Protein AF-A0A1F8NQF4-F1 (afdb_monomer)

Structure (mmCIF, N/CA/C/O backbone):
data_AF-A0A1F8NQF4-F1
#
_entry.id   AF-A0A1F8NQF4-F1
#
loop_
_atom_site.group_PDB
_atom_site.id
_atom_site.type_symbol
_atom_site.label_atom_id
_atom_site.label_alt_id
_atom_site.label_comp_id
_atom_site.label_asym_id
_atom_site.label_entity_id
_atom_site.label_seq_id
_atom_site.pdbx_PDB_ins_code
_atom_site.Cartn_x
_atom_site.Cartn_y
_atom_site.Cartn_z
_atom_site.occupancy
_atom_site.B_iso_or_equiv
_atom_site.auth_seq_id
_atom_site.auth_comp_id
_atom_site.auth_asym_id
_atom_site.auth_atom_id
_atom_site.pdbx_PDB_model_num
ATOM 1 N N . MET A 1 1 ? -3.642 -14.631 18.279 1.00 80.62 1 MET A N 1
ATOM 2 C CA . MET A 1 1 ? -4.020 -13.401 17.544 1.00 80.62 1 MET A CA 1
ATOM 3 C C . MET A 1 1 ? -2.821 -12.495 17.248 1.00 80.62 1 MET A C 1
ATOM 5 O O . MET A 1 1 ? -2.342 -12.551 16.127 1.00 80.62 1 MET A O 1
ATOM 9 N N . LYS A 1 2 ? -2.246 -11.735 18.200 1.00 85.69 2 LYS A N 1
ATOM 10 C CA . LYS A 1 2 ? -1.126 -10.801 17.897 1.00 85.69 2 LYS A CA 1
ATOM 11 C C . LYS A 1 2 ? 0.136 -11.469 17.319 1.00 85.69 2 LYS A C 1
ATOM 13 O O . LYS A 1 2 ? 0.718 -10.930 16.384 1.00 85.69 2 LYS A O 1
ATOM 18 N N . ALA A 1 3 ? 0.529 -12.633 17.846 1.00 88.12 3 ALA A N 1
ATOM 19 C CA . ALA A 1 3 ? 1.676 -13.401 17.344 1.00 88.12 3 ALA A CA 1
ATOM 20 C C . ALA A 1 3 ? 1.450 -13.942 15.919 1.00 88.12 3 ALA A C 1
ATOM 22 O O . ALA A 1 3 ? 2.356 -13.930 15.092 1.00 88.12 3 ALA A O 1
ATOM 23 N N . GLU A 1 4 ? 0.218 -14.350 15.612 1.00 89.44 4 GLU A N 1
ATOM 24 C CA . GLU A 1 4 ? -0.174 -14.836 14.286 1.00 89.44 4 GLU A CA 1
ATOM 25 C C . GLU A 1 4 ? -0.187 -13.701 13.254 1.00 89.44 4 GLU A C 1
ATOM 27 O O . GLU A 1 4 ? 0.357 -13.861 12.166 1.00 89.44 4 GLU A O 1
ATOM 32 N N . ALA A 1 5 ? -0.691 -12.514 13.615 1.00 86.25 5 ALA A N 1
ATOM 33 C CA . ALA A 1 5 ? -0.523 -11.307 12.800 1.00 86.25 5 ALA A CA 1
ATOM 34 C C . ALA A 1 5 ? 0.958 -11.020 12.512 1.00 86.25 5 ALA A C 1
ATOM 36 O O . ALA A 1 5 ? 1.321 -10.694 11.384 1.00 86.25 5 ALA A O 1
ATOM 37 N N . GLY A 1 6 ? 1.816 -11.185 13.526 1.00 89.25 6 GLY A N 1
ATOM 38 C CA . GLY A 1 6 ? 3.266 -11.036 13.399 1.00 89.25 6 GLY A CA 1
ATOM 39 C C . GLY A 1 6 ? 3.863 -11.989 12.372 1.00 89.25 6 GLY A C 1
ATOM 40 O O . GLY A 1 6 ? 4.652 -11.555 11.539 1.00 89.25 6 GLY A O 1
ATOM 41 N N . LEU A 1 7 ? 3.432 -13.253 12.367 1.00 92.94 7 LEU A N 1
ATOM 42 C CA . LEU A 1 7 ? 3.853 -14.241 11.373 1.00 92.94 7 LEU A CA 1
ATOM 43 C C . LEU A 1 7 ? 3.446 -13.829 9.951 1.00 92.94 7 LEU A C 1
ATOM 45 O O . LEU A 1 7 ? 4.287 -13.831 9.055 1.00 92.94 7 LEU A O 1
ATOM 49 N N . TRP A 1 8 ? 2.188 -13.433 9.735 1.00 91.31 8 TRP A N 1
ATOM 50 C CA . TRP A 1 8 ? 1.708 -13.009 8.412 1.00 91.31 8 TRP A CA 1
ATOM 51 C C . TRP A 1 8 ? 2.426 -11.756 7.897 1.00 91.31 8 TRP A C 1
ATOM 53 O O . TRP A 1 8 ? 2.763 -11.670 6.711 1.00 91.31 8 TRP A O 1
ATOM 63 N N . VAL A 1 9 ? 2.711 -10.805 8.790 1.00 91.06 9 VAL A N 1
ATOM 64 C CA . VAL A 1 9 ? 3.511 -9.614 8.480 1.00 91.06 9 VAL A CA 1
ATOM 65 C C . VAL A 1 9 ? 4.948 -10.003 8.146 1.00 91.06 9 VAL A C 1
ATOM 67 O O . VAL A 1 9 ? 5.460 -9.563 7.122 1.00 91.06 9 VAL A O 1
ATOM 70 N N . ALA A 1 10 ? 5.587 -10.851 8.954 1.00 91.19 10 ALA A N 1
ATOM 71 C CA . ALA A 1 10 ? 6.962 -11.288 8.725 1.00 91.19 10 ALA A CA 1
ATOM 72 C C . ALA A 1 10 ? 7.105 -12.020 7.385 1.00 91.19 10 ALA A C 1
ATOM 74 O O . ALA A 1 10 ? 7.998 -11.695 6.605 1.00 91.19 10 ALA A O 1
ATOM 75 N N . LEU A 1 11 ? 6.185 -12.940 7.074 1.00 90.12 11 LEU A N 1
ATOM 76 C CA . LEU A 1 11 ? 6.127 -13.616 5.777 1.00 90.12 11 LEU A CA 1
ATOM 77 C C . LEU A 1 11 ? 6.006 -12.611 4.629 1.00 90.12 11 LEU A C 1
ATOM 79 O O . LEU A 1 11 ? 6.704 -12.743 3.629 1.00 90.12 11 LEU A O 1
ATOM 83 N N . SER A 1 12 ? 5.166 -11.587 4.783 1.00 89.81 12 SER A N 1
ATOM 84 C CA . SER A 1 12 ? 4.975 -10.571 3.746 1.00 89.81 12 SER A CA 1
ATOM 85 C C . SER A 1 12 ? 6.217 -9.691 3.556 1.00 89.81 12 SER A C 1
ATOM 87 O O . SER A 1 12 ? 6.670 -9.490 2.435 1.00 89.81 12 SER A O 1
ATOM 89 N N . VAL A 1 13 ? 6.829 -9.220 4.642 1.00 90.25 13 VAL A N 1
ATOM 90 C CA . VAL A 1 13 ? 8.009 -8.343 4.586 1.00 90.25 13 VAL A CA 1
ATOM 91 C C . VAL A 1 13 ? 9.249 -9.085 4.072 1.00 90.25 13 VAL A C 1
ATOM 93 O O . VAL A 1 13 ? 10.053 -8.507 3.340 1.00 90.25 13 VAL A O 1
ATOM 96 N N . LEU A 1 14 ? 9.418 -10.363 4.431 1.00 88.31 14 LEU A N 1
ATOM 97 C CA . LEU A 1 14 ? 10.599 -11.158 4.072 1.00 88.31 14 LEU A CA 1
ATOM 98 C C . LEU A 1 14 ? 10.479 -11.869 2.719 1.00 88.31 14 LEU A C 1
ATOM 100 O O . LEU A 1 14 ? 11.504 -12.181 2.111 1.00 88.31 14 LEU A O 1
ATOM 104 N N . ALA A 1 15 ? 9.264 -12.098 2.215 1.00 86.31 15 ALA A N 1
ATOM 105 C CA . ALA A 1 15 ? 9.022 -12.735 0.922 1.00 86.31 15 ALA A CA 1
ATOM 106 C C . ALA A 1 15 ? 9.869 -12.191 -0.246 1.00 86.31 15 ALA A C 1
ATOM 108 O O . ALA A 1 15 ? 10.433 -13.020 -0.957 1.00 86.31 15 ALA A O 1
ATOM 109 N N . PRO A 1 16 ? 10.035 -10.869 -0.473 1.00 81.69 16 PRO A N 1
ATOM 110 C CA . PRO A 1 16 ? 10.868 -10.379 -1.576 1.00 81.69 16 PRO A CA 1
ATOM 111 C C . PRO A 1 16 ? 12.344 -10.778 -1.443 1.00 81.69 16 PRO A C 1
ATOM 113 O O . PRO A 1 16 ? 12.998 -11.052 -2.449 1.00 81.69 16 PRO A O 1
ATOM 116 N N . VAL A 1 17 ? 12.864 -10.864 -0.214 1.00 85.25 17 VAL A N 1
ATOM 117 C CA . VAL A 1 17 ? 14.237 -11.321 0.051 1.00 85.25 17 VAL A CA 1
ATOM 118 C C . VAL A 1 17 ? 14.354 -12.815 -0.234 1.00 85.25 17 VAL A C 1
ATOM 120 O O . VAL A 1 17 ? 15.249 -13.241 -0.963 1.00 85.25 17 VAL A O 1
ATOM 123 N N . VAL A 1 18 ? 13.417 -13.610 0.288 1.00 85.88 18 VAL A N 1
ATOM 124 C CA . VAL A 1 18 ? 13.380 -15.060 0.060 1.00 85.88 18 VAL A CA 1
ATOM 125 C C . VAL A 1 18 ? 13.239 -15.366 -1.430 1.00 85.88 18 VAL A C 1
ATOM 127 O O . VAL A 1 18 ? 13.970 -16.205 -1.948 1.00 85.88 18 VAL A O 1
ATOM 13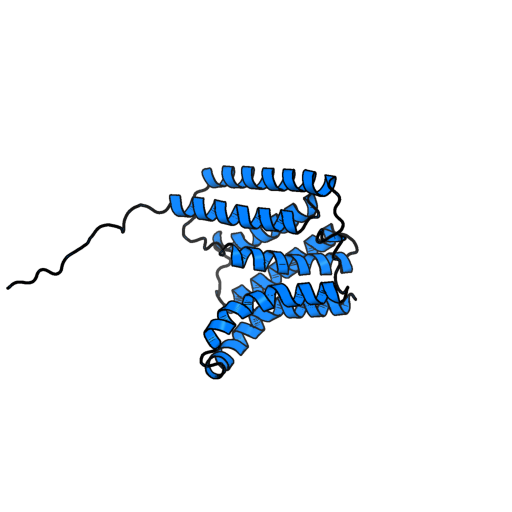0 N N . ALA A 1 19 ? 12.363 -14.652 -2.137 1.00 84.62 19 ALA A N 1
ATOM 131 C CA . ALA A 1 19 ? 12.176 -14.795 -3.573 1.00 84.62 19 ALA A CA 1
ATOM 132 C C . ALA A 1 19 ? 13.461 -14.461 -4.338 1.00 84.62 19 ALA A C 1
ATOM 134 O O . ALA A 1 19 ? 13.882 -15.261 -5.163 1.00 84.62 19 ALA A O 1
ATOM 135 N N . ALA A 1 20 ? 14.144 -13.356 -4.030 1.00 83.44 20 ALA A N 1
ATOM 136 C CA . ALA A 1 20 ? 15.398 -13.004 -4.701 1.00 83.44 20 ALA A CA 1
ATOM 137 C C . ALA A 1 20 ? 16.493 -14.077 -4.536 1.00 83.44 20 ALA A C 1
ATOM 139 O O . ALA A 1 20 ? 17.263 -14.326 -5.460 1.00 83.44 20 ALA A O 1
ATOM 140 N N . VAL A 1 21 ? 16.542 -14.751 -3.383 1.00 86.38 21 VAL A N 1
ATOM 141 C CA . VAL A 1 21 ? 17.520 -15.815 -3.105 1.00 86.38 21 VAL A CA 1
ATOM 142 C C . VAL A 1 21 ? 17.100 -17.160 -3.711 1.00 86.38 21 VAL A C 1
ATOM 144 O O . VAL A 1 21 ? 17.935 -17.900 -4.238 1.00 86.38 21 VAL A O 1
ATOM 147 N N . ALA A 1 22 ? 15.823 -17.520 -3.616 1.00 87.62 22 ALA A N 1
ATOM 148 C CA . ALA A 1 22 ? 15.326 -18.836 -4.008 1.00 87.62 22 ALA A CA 1
ATOM 149 C C . ALA A 1 22 ? 14.995 -18.923 -5.505 1.00 87.62 22 ALA A C 1
ATOM 151 O O . ALA A 1 22 ? 15.221 -19.964 -6.124 1.00 87.62 22 ALA A O 1
ATOM 152 N N . TRP A 1 23 ? 14.500 -17.838 -6.104 1.00 85.88 23 TRP A N 1
ATOM 153 C CA . TRP A 1 23 ? 14.007 -17.813 -7.481 1.00 85.88 23 TRP A CA 1
ATOM 154 C C . TRP A 1 23 ? 15.049 -18.242 -8.524 1.00 85.88 23 TRP A C 1
ATOM 156 O O . TRP A 1 23 ? 14.720 -19.122 -9.317 1.00 85.88 23 TRP A O 1
ATOM 166 N N . PRO A 1 24 ? 16.315 -17.769 -8.501 1.00 86.19 24 PRO A N 1
ATOM 167 C CA . PRO A 1 24 ? 17.322 -18.205 -9.475 1.00 86.19 24 PRO A CA 1
ATOM 168 C C . PRO A 1 24 ? 17.593 -19.716 -9.444 1.00 86.19 24 PRO A C 1
ATOM 170 O O . PRO A 1 24 ? 17.933 -20.312 -10.460 1.00 86.19 24 PRO A O 1
ATOM 173 N N . ARG A 1 25 ? 17.415 -20.356 -8.280 1.00 88.38 25 ARG A N 1
ATOM 174 C CA . ARG A 1 25 ? 17.614 -21.803 -8.097 1.00 88.38 25 ARG A CA 1
ATOM 175 C C . ARG A 1 25 ? 16.391 -22.622 -8.511 1.00 88.38 25 ARG A C 1
ATOM 177 O O . ARG A 1 25 ? 16.522 -23.789 -8.872 1.00 88.38 25 ARG A O 1
ATOM 184 N N . LEU A 1 26 ? 15.206 -22.025 -8.416 1.00 86.12 26 LEU A N 1
ATOM 185 C CA . LEU A 1 26 ? 13.925 -22.682 -8.669 1.00 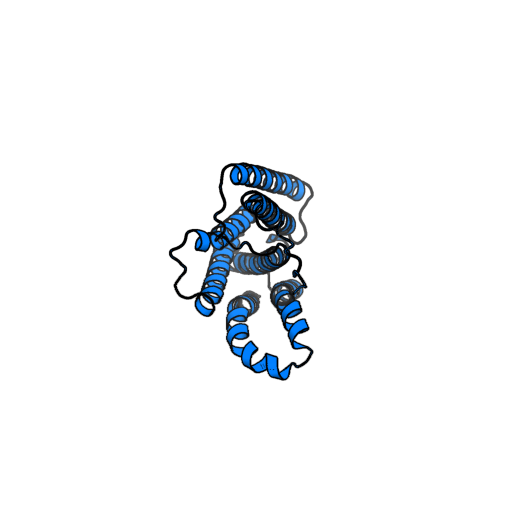86.12 26 LEU A CA 1
ATOM 186 C C . LEU A 1 26 ? 13.446 -22.500 -10.107 1.00 86.12 26 LEU A C 1
ATOM 188 O O . LEU A 1 26 ? 12.807 -23.402 -10.639 1.00 86.12 26 LEU A O 1
ATOM 192 N N . VAL A 1 27 ? 13.785 -21.384 -10.757 1.00 85.88 27 VAL A N 1
ATOM 193 C CA . VAL A 1 27 ? 13.291 -21.056 -12.101 1.00 85.88 27 VAL A CA 1
ATOM 194 C C . VAL A 1 27 ? 13.666 -22.130 -13.125 1.00 85.88 27 VAL A C 1
ATOM 196 O O . VAL A 1 27 ? 12.812 -22.562 -13.891 1.00 85.88 27 VAL A O 1
ATOM 199 N N . GLY A 1 28 ? 14.895 -22.658 -13.059 1.00 82.50 28 GLY A N 1
ATOM 200 C CA . GLY A 1 28 ? 15.343 -23.750 -13.930 1.00 82.50 28 GLY A CA 1
ATOM 201 C C . GLY A 1 28 ? 14.638 -25.085 -13.664 1.00 82.50 28 GLY A C 1
ATOM 202 O O . GLY A 1 28 ? 14.534 -25.910 -14.563 1.00 82.50 28 GLY A O 1
ATOM 203 N N . ARG A 1 29 ? 14.105 -25.291 -12.451 1.00 86.69 29 ARG A N 1
ATOM 204 C CA . ARG A 1 29 ? 13.344 -26.498 -12.081 1.00 86.69 29 ARG A CA 1
ATOM 205 C C . ARG A 1 29 ? 11.867 -26.410 -12.459 1.00 86.69 29 ARG A C 1
ATOM 207 O O . ARG A 1 29 ? 11.222 -27.440 -12.608 1.00 86.69 29 ARG A O 1
ATOM 214 N N . LEU A 1 30 ? 11.332 -25.198 -12.596 1.00 84.00 30 LEU A N 1
ATOM 215 C CA . LEU A 1 30 ? 9.924 -24.959 -12.925 1.00 84.00 30 LEU A CA 1
ATOM 216 C C . LEU A 1 30 ? 9.615 -25.153 -14.417 1.00 84.00 30 LEU A C 1
ATOM 218 O O . LEU A 1 30 ? 8.444 -25.266 -14.781 1.00 84.00 30 LEU A O 1
ATOM 222 N N . GLY A 1 31 ? 10.635 -25.208 -15.281 1.00 85.19 31 GLY A N 1
ATOM 223 C CA . GLY A 1 31 ? 10.459 -25.415 -16.719 1.00 85.19 31 GLY A CA 1
ATOM 224 C C . GLY A 1 31 ? 9.440 -24.435 -17.314 1.00 85.19 31 GLY A C 1
ATOM 225 O O . GLY A 1 31 ? 9.512 -23.230 -17.075 1.00 85.19 31 GLY A O 1
ATOM 226 N N . GLY A 1 32 ? 8.442 -24.956 -18.036 1.00 85.94 32 GLY A N 1
ATOM 227 C CA . GLY A 1 32 ? 7.378 -24.155 -18.658 1.00 85.94 32 GLY A CA 1
ATOM 228 C C . GLY A 1 32 ? 6.447 -23.411 -17.687 1.00 85.94 32 GLY A C 1
ATOM 229 O O . GLY A 1 32 ? 5.735 -22.505 -18.112 1.00 85.94 32 GLY A O 1
ATOM 230 N N . TRP A 1 33 ? 6.466 -23.729 -16.387 1.00 87.06 33 TRP A N 1
ATOM 231 C CA . TRP A 1 33 ? 5.657 -23.038 -15.372 1.00 87.06 33 TRP A CA 1
ATOM 232 C C . TRP A 1 33 ? 6.301 -21.751 -14.853 1.00 87.06 33 TRP A C 1
ATOM 234 O O . TRP A 1 33 ? 5.621 -20.935 -14.230 1.00 87.06 33 TRP A O 1
ATOM 244 N N . ALA A 1 34 ? 7.594 -21.537 -15.114 1.00 84.56 34 ALA A N 1
ATOM 245 C CA . ALA A 1 34 ? 8.319 -20.334 -14.713 1.00 84.56 34 ALA A CA 1
ATOM 246 C C . ALA A 1 34 ? 7.615 -19.009 -15.093 1.00 84.56 34 ALA A C 1
ATOM 248 O O . ALA A 1 34 ? 7.468 -18.166 -14.204 1.00 84.56 34 ALA A O 1
ATOM 249 N N . PRO A 1 35 ? 7.130 -18.797 -16.338 1.00 86.81 35 PRO A N 1
ATOM 250 C CA . PRO A 1 35 ? 6.420 -17.567 -16.701 1.00 86.81 35 PRO A CA 1
ATOM 251 C C . PRO A 1 35 ? 5.109 -17.386 -15.926 1.00 86.81 35 PRO A C 1
ATOM 253 O O . PRO A 1 35 ? 4.833 -16.294 -15.429 1.00 86.81 35 PRO A O 1
ATOM 256 N N . MET A 1 36 ? 4.332 -18.458 -15.747 1.00 88.38 36 MET A N 1
ATOM 257 C CA . MET A 1 36 ? 3.096 -18.406 -14.964 1.00 88.38 36 MET A CA 1
ATOM 258 C C . MET A 1 36 ? 3.385 -18.068 -13.497 1.00 88.38 36 MET A C 1
ATOM 260 O O . MET A 1 36 ? 2.724 -17.208 -12.919 1.00 88.38 36 MET A O 1
ATOM 264 N N . ALA A 1 37 ? 4.397 -18.693 -12.895 1.00 85.81 37 ALA A N 1
ATOM 265 C CA . ALA A 1 37 ? 4.803 -18.423 -11.520 1.00 85.81 37 ALA A CA 1
ATOM 266 C C . ALA A 1 37 ? 5.349 -16.995 -11.341 1.00 85.81 37 ALA A C 1
ATOM 268 O O . ALA A 1 37 ? 5.050 -16.354 -10.334 1.00 85.81 37 ALA A O 1
ATOM 269 N N . ALA A 1 38 ? 6.067 -16.454 -12.330 1.00 84.44 38 ALA A N 1
ATOM 270 C CA . ALA A 1 38 ? 6.508 -15.060 -12.325 1.00 84.44 38 ALA A CA 1
ATOM 271 C C . ALA A 1 38 ? 5.328 -14.071 -12.379 1.00 84.44 38 ALA A C 1
ATOM 273 O O . ALA A 1 38 ? 5.389 -13.003 -11.769 1.00 84.44 38 ALA A O 1
ATOM 274 N N . GLN A 1 39 ? 4.237 -14.431 -13.062 1.00 85.31 39 GLN A N 1
ATOM 275 C CA . GLN A 1 39 ? 3.044 -13.592 -13.181 1.00 85.31 39 GLN A CA 1
ATOM 276 C C . GLN A 1 39 ? 2.100 -13.714 -11.972 1.00 85.31 39 GLN A C 1
ATOM 278 O O . GLN A 1 39 ? 1.612 -12.705 -11.458 1.00 85.31 39 GLN A O 1
ATOM 283 N N . ALA A 1 40 ? 1.847 -14.936 -11.499 1.00 86.62 40 ALA A N 1
ATOM 284 C CA . ALA A 1 40 ? 0.914 -15.227 -10.409 1.00 86.62 40 ALA A CA 1
ATOM 285 C C . ALA A 1 40 ? 1.540 -15.049 -9.018 1.00 86.62 40 ALA A C 1
ATOM 287 O O . ALA A 1 40 ? 0.853 -14.649 -8.077 1.00 86.62 40 ALA A O 1
ATOM 288 N N . GLY A 1 41 ? 2.844 -15.299 -8.877 1.00 86.06 41 GLY A N 1
ATOM 289 C CA . GLY A 1 41 ? 3.575 -15.209 -7.612 1.00 86.06 41 GLY A CA 1
ATOM 290 C C . GLY A 1 41 ? 3.398 -13.867 -6.894 1.00 86.06 41 GLY A C 1
ATOM 291 O O . GLY A 1 41 ? 3.034 -13.873 -5.717 1.00 86.06 41 GLY A O 1
ATOM 292 N N . PRO A 1 42 ? 3.557 -12.714 -7.574 1.00 86.94 42 PRO A N 1
ATOM 293 C CA . PRO A 1 42 ? 3.316 -11.408 -6.966 1.00 86.94 42 PRO A CA 1
ATOM 294 C C . PRO A 1 42 ? 1.888 -11.233 -6.438 1.00 86.94 42 PRO A C 1
ATOM 296 O O . PRO A 1 42 ? 1.697 -10.643 -5.379 1.00 86.94 42 PRO A O 1
ATOM 299 N N . TRP A 1 43 ? 0.880 -11.756 -7.143 1.00 86.88 43 TRP A N 1
ATOM 300 C CA . TRP A 1 43 ? -0.515 -11.699 -6.699 1.00 86.88 43 TRP A CA 1
ATOM 301 C C . TRP A 1 43 ? -0.765 -12.575 -5.479 1.00 86.88 43 TRP A C 1
ATOM 303 O O . TRP A 1 43 ? -1.357 -12.105 -4.508 1.00 86.88 43 TRP A O 1
ATOM 313 N N . LEU A 1 44 ? -0.268 -13.813 -5.499 1.00 88.44 44 LEU A N 1
ATOM 314 C CA . LEU A 1 44 ? -0.359 -14.728 -4.364 1.00 88.44 44 LEU A CA 1
ATOM 315 C C . LEU A 1 44 ? 0.321 -14.138 -3.131 1.00 88.44 44 LEU A C 1
ATOM 317 O O . LEU A 1 44 ? -0.269 -14.115 -2.057 1.00 88.44 44 LEU A O 1
ATOM 321 N N . HIS A 1 45 ? 1.521 -13.587 -3.293 1.00 87.50 45 HIS A N 1
ATOM 322 C CA . HIS A 1 45 ? 2.247 -12.925 -2.217 1.00 87.50 45 HIS A CA 1
ATOM 323 C C . HIS A 1 45 ? 1.488 -11.714 -1.651 1.00 87.50 45 HIS A C 1
ATOM 325 O O . HIS A 1 45 ? 1.457 -11.527 -0.437 1.00 87.50 45 HIS A O 1
ATOM 331 N N . SER A 1 46 ? 0.861 -10.900 -2.501 1.00 86.31 46 SER A N 1
ATOM 332 C CA . SER A 1 46 ? 0.127 -9.718 -2.046 1.00 86.31 46 SER A CA 1
ATOM 333 C C . SER A 1 46 ? -1.215 -10.040 -1.390 1.00 86.31 46 SER A C 1
ATOM 335 O O . SER A 1 46 ? -1.597 -9.351 -0.449 1.00 86.31 46 SER A O 1
ATOM 337 N N . LEU A 1 47 ? -1.936 -11.052 -1.879 1.00 87.50 47 LEU A N 1
ATOM 338 C CA . LEU A 1 47 ? -3.298 -11.362 -1.437 1.00 87.50 47 LEU A CA 1
ATOM 339 C C . LEU A 1 47 ? -3.339 -12.420 -0.335 1.00 87.50 47 LEU A C 1
ATOM 341 O O . LEU A 1 47 ? -4.067 -12.246 0.640 1.00 87.50 47 LEU A O 1
ATOM 345 N N . ALA A 1 48 ? -2.579 -13.511 -0.470 1.00 88.69 48 ALA A N 1
ATOM 346 C CA . ALA A 1 48 ? -2.741 -14.684 0.386 1.00 88.69 48 ALA A CA 1
ATOM 347 C C . ALA A 1 48 ? -2.472 -14.391 1.871 1.00 88.69 48 ALA A C 1
ATOM 349 O O . ALA A 1 48 ? -3.320 -14.757 2.683 1.00 88.69 48 ALA A O 1
ATOM 350 N N . PRO A 1 49 ? -1.391 -13.688 2.269 1.00 88.06 49 PRO A N 1
ATOM 351 C CA . PRO A 1 49 ? -1.153 -13.394 3.680 1.00 88.06 49 PRO A CA 1
ATOM 352 C C . PRO A 1 49 ? -2.266 -12.540 4.290 1.00 88.06 49 PRO A C 1
ATOM 354 O O . PRO A 1 49 ? -2.742 -12.836 5.381 1.00 88.06 49 PRO A O 1
ATOM 357 N N . GLY A 1 50 ? -2.717 -11.509 3.567 1.00 84.56 50 GLY A N 1
ATOM 358 C CA . GLY A 1 50 ? -3.791 -10.626 4.022 1.00 84.56 50 GLY A CA 1
ATOM 359 C C . GLY A 1 50 ? -5.124 -11.355 4.155 1.00 84.56 50 GLY A C 1
ATOM 360 O O . GLY A 1 50 ? -5.798 -11.244 5.176 1.00 84.56 50 GLY A O 1
ATOM 361 N N . TYR A 1 51 ? -5.480 -12.145 3.145 1.00 85.06 51 TYR A N 1
ATOM 362 C CA . TYR A 1 51 ? -6.729 -12.894 3.115 1.00 85.06 51 TYR A CA 1
ATOM 363 C C . TYR A 1 51 ? -6.775 -13.993 4.183 1.00 85.06 51 TYR A C 1
ATOM 365 O O . TYR A 1 51 ? -7.756 -14.098 4.916 1.00 85.06 51 TYR A O 1
ATOM 373 N N . LEU A 1 52 ? -5.698 -14.769 4.335 1.00 88.44 52 LEU A N 1
ATOM 374 C CA . LEU A 1 52 ? -5.607 -15.811 5.360 1.00 88.44 52 LEU A CA 1
ATOM 375 C C . LEU A 1 52 ? -5.605 -15.215 6.771 1.00 88.44 52 LEU A C 1
ATOM 377 O O . LEU A 1 52 ? -6.279 -15.745 7.654 1.00 88.44 52 LEU A O 1
ATOM 381 N N . ALA A 1 53 ? -4.915 -14.090 6.980 1.00 86.31 53 ALA A N 1
ATOM 382 C CA . ALA A 1 53 ? -4.946 -13.384 8.256 1.00 86.31 53 ALA A CA 1
ATOM 383 C C . ALA A 1 53 ? -6.358 -12.882 8.600 1.00 86.31 53 ALA A C 1
ATOM 385 O O . ALA A 1 53 ? -6.773 -12.985 9.753 1.00 86.31 53 ALA A O 1
ATOM 386 N N . LEU A 1 54 ? -7.112 -12.376 7.618 1.00 85.31 54 LEU A N 1
ATOM 387 C CA . LEU A 1 54 ? -8.500 -11.943 7.811 1.00 85.31 54 LEU A CA 1
ATOM 388 C C . LEU A 1 54 ? -9.432 -13.118 8.118 1.00 85.31 54 LEU A C 1
ATOM 390 O O . LEU A 1 54 ? -10.176 -13.055 9.093 1.00 85.31 54 LEU A O 1
ATOM 394 N N . LEU A 1 55 ? -9.366 -14.202 7.337 1.00 86.75 55 LEU A N 1
ATOM 395 C CA . LEU A 1 55 ? -10.198 -15.393 7.546 1.00 86.75 55 LEU A CA 1
ATOM 396 C C . LEU A 1 55 ? -9.987 -16.022 8.924 1.00 86.75 55 LEU A C 1
ATOM 398 O O . LEU A 1 55 ? -10.939 -16.489 9.542 1.00 86.75 55 LEU A O 1
ATOM 402 N N . ARG A 1 56 ? -8.747 -16.024 9.422 1.00 87.06 56 ARG A N 1
ATOM 403 C CA . ARG A 1 56 ? -8.419 -16.549 10.755 1.00 87.06 56 ARG A CA 1
ATOM 404 C C . ARG A 1 56 ? -8.699 -15.558 11.888 1.00 87.06 56 ARG A C 1
ATOM 406 O O . ARG A 1 56 ? -8.424 -15.873 13.042 1.00 87.06 56 ARG A O 1
ATOM 413 N N . GLY A 1 57 ? -9.200 -14.358 11.582 1.00 82.56 57 GLY A N 1
ATOM 414 C CA . GLY A 1 57 ? -9.396 -13.291 12.567 1.00 82.56 57 GLY A CA 1
ATOM 415 C C . GLY A 1 57 ? -8.086 -12.806 13.199 1.00 82.56 57 GLY A C 1
ATOM 416 O O . GLY A 1 57 ? -8.087 -12.234 14.287 1.00 82.56 57 GLY A O 1
ATOM 417 N N . ALA A 1 58 ? -6.950 -13.048 12.541 1.00 83.62 58 ALA A N 1
ATOM 418 C CA . ALA A 1 58 ? -5.634 -12.661 13.028 1.00 83.62 58 ALA A CA 1
ATOM 419 C C . ALA A 1 58 ? -5.376 -11.156 12.870 1.00 83.62 58 ALA A C 1
ATOM 421 O O . ALA A 1 58 ? -4.492 -10.635 13.541 1.00 83.62 58 ALA A O 1
ATOM 422 N N . VAL A 1 59 ? -6.135 -10.450 12.025 1.00 82.81 59 VAL A N 1
ATOM 423 C CA . VAL A 1 59 ? -6.074 -8.988 11.854 1.00 82.81 59 VAL A CA 1
ATOM 424 C C . VAL A 1 59 ? -7.469 -8.367 11.817 1.00 82.81 59 VAL A C 1
ATOM 426 O O . VAL A 1 59 ? -8.455 -9.027 11.493 1.00 82.81 59 VAL A O 1
ATOM 429 N N . LEU A 1 60 ? -7.551 -7.079 12.155 1.00 78.75 60 LEU A N 1
ATOM 430 C CA . LEU A 1 60 ? -8.809 -6.337 12.204 1.00 78.75 60 LEU A CA 1
ATOM 431 C C . LEU A 1 60 ? -9.300 -6.022 10.787 1.00 78.75 60 LEU A C 1
ATOM 433 O O . LEU A 1 60 ? -8.590 -5.374 10.024 1.00 78.75 60 LEU A O 1
ATOM 437 N N . GLY A 1 61 ? -10.518 -6.453 10.446 1.00 77.44 61 GLY A N 1
ATOM 438 C CA . GLY A 1 61 ? -11.169 -6.112 9.175 1.00 77.44 61 GLY A CA 1
ATOM 439 C C . GLY A 1 61 ? -12.086 -4.884 9.260 1.00 77.44 61 GLY A C 1
ATOM 440 O O . GLY A 1 61 ? -12.068 -4.027 8.376 1.00 77.44 61 GLY A O 1
ATOM 441 N N . ARG A 1 62 ? -12.846 -4.754 10.357 1.00 75.38 62 ARG A N 1
ATOM 442 C CA . ARG A 1 62 ? -13.784 -3.638 10.583 1.00 75.38 62 ARG A CA 1
ATOM 443 C C . ARG A 1 62 ? -13.072 -2.295 10.758 1.00 75.38 62 ARG A C 1
ATOM 445 O O . ARG A 1 62 ? -13.396 -1.345 10.054 1.00 75.38 62 ARG A O 1
ATOM 452 N N . ASP A 1 63 ? -12.045 -2.237 11.606 1.00 68.06 63 ASP A N 1
ATOM 453 C CA . ASP A 1 63 ? -11.232 -1.019 11.829 1.00 68.06 63 ASP A CA 1
ATOM 454 C C . ASP A 1 63 ? -10.385 -0.628 10.612 1.00 68.06 63 ASP A C 1
ATOM 456 O O . ASP A 1 63 ? -9.681 0.384 10.592 1.00 68.06 63 ASP A O 1
ATOM 460 N N . TYR A 1 64 ? -10.478 -1.459 9.584 1.00 69.31 64 TYR A N 1
ATOM 461 C CA . TYR A 1 64 ? -9.831 -1.327 8.308 1.00 69.31 64 TYR A CA 1
ATOM 462 C C . TYR A 1 64 ? -10.755 -0.941 7.164 1.00 69.31 64 TYR A C 1
ATOM 464 O O . TYR A 1 64 ? -10.317 -0.819 6.017 1.00 69.31 64 TYR A O 1
ATOM 472 N N . GLY A 1 65 ? -12.038 -0.751 7.471 1.00 72.38 65 GLY A N 1
ATOM 473 C CA . GLY A 1 65 ? -13.055 -0.393 6.496 1.00 72.38 65 GLY A CA 1
ATOM 474 C C . GLY A 1 65 ? -13.180 -1.397 5.358 1.00 72.38 65 GLY A C 1
ATOM 475 O O . GLY A 1 65 ? -13.597 -1.011 4.270 1.00 72.38 65 GLY A O 1
ATOM 476 N N . LEU A 1 66 ? -12.794 -2.662 5.582 1.00 79.50 66 LEU A N 1
ATOM 477 C CA . LEU A 1 66 ? -13.048 -3.752 4.636 1.00 79.50 66 LEU A CA 1
ATOM 478 C C . LEU A 1 66 ? -14.540 -4.091 4.599 1.00 79.50 66 LEU A C 1
ATOM 480 O O . LEU A 1 66 ? -15.073 -4.385 3.533 1.00 79.50 66 LEU A O 1
ATOM 484 N N . TYR A 1 67 ? -15.201 -4.032 5.757 1.00 77.62 67 TYR A N 1
ATOM 485 C CA . TYR A 1 67 ? -16.633 -4.266 5.927 1.00 77.62 67 TYR A CA 1
ATOM 486 C C . TYR A 1 67 ? -17.180 -3.480 7.130 1.00 77.62 67 TYR A C 1
ATOM 488 O O . TYR A 1 67 ? -16.424 -3.058 8.006 1.00 77.62 67 TYR A O 1
ATOM 496 N N . GLY A 1 68 ? -18.504 -3.295 7.184 1.00 73.31 68 GLY A N 1
ATOM 497 C CA . GLY A 1 68 ? -19.192 -2.650 8.313 1.00 73.31 68 GLY A CA 1
ATOM 498 C C . GLY A 1 68 ? -19.176 -1.115 8.314 1.00 73.31 68 GLY A C 1
ATOM 499 O O . GLY A 1 68 ? -19.481 -0.516 9.340 1.00 73.31 68 GLY A O 1
ATOM 500 N N . GLN A 1 69 ? -18.821 -0.484 7.190 1.00 80.00 69 GLN A N 1
ATOM 501 C CA . GLN A 1 69 ? -18.910 0.968 6.996 1.00 80.00 69 GLN A CA 1
ATOM 502 C C . GLN A 1 69 ? -20.335 1.381 6.603 1.00 80.00 69 GLN A C 1
ATOM 504 O O . GLN A 1 69 ? -20.908 0.811 5.674 1.0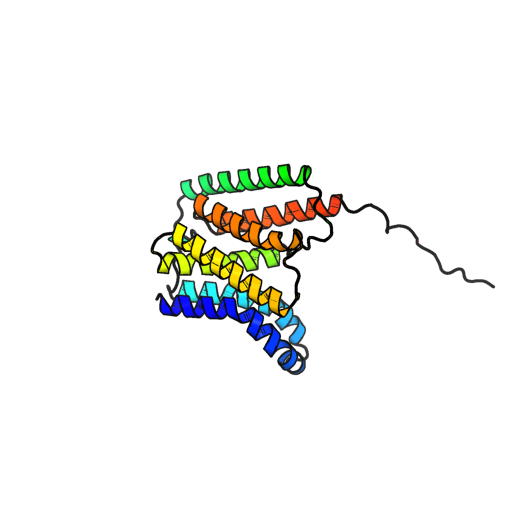0 80.00 69 GLN A O 1
ATOM 509 N N . GLY A 1 70 ? -20.885 2.380 7.298 1.00 84.38 70 GLY A N 1
ATOM 510 C CA . GLY A 1 70 ? -22.172 2.994 6.961 1.00 84.38 70 GLY A CA 1
ATOM 511 C C . GLY A 1 70 ? -22.075 3.937 5.757 1.00 84.38 70 GLY A C 1
ATOM 512 O O . GLY A 1 70 ? -20.980 4.290 5.314 1.00 84.38 70 GLY A O 1
ATOM 513 N N . TRP A 1 71 ? -23.225 4.369 5.237 1.00 87.31 71 TRP A N 1
ATOM 514 C CA . TRP A 1 71 ? -23.292 5.218 4.041 1.00 87.31 71 TRP A CA 1
ATOM 515 C C . TRP A 1 71 ? -22.583 6.569 4.223 1.00 87.31 71 TRP A C 1
ATOM 517 O O . TRP A 1 71 ? -21.865 7.018 3.332 1.00 87.31 71 TRP A O 1
ATOM 527 N N . ASP A 1 72 ? -22.675 7.159 5.415 1.00 84.31 72 ASP A N 1
ATOM 528 C CA . ASP A 1 72 ? -22.023 8.435 5.739 1.00 84.31 72 ASP A CA 1
ATOM 529 C C . ASP A 1 72 ? -20.490 8.340 5.682 1.00 84.31 72 ASP A C 1
ATOM 531 O O . ASP A 1 72 ? -19.811 9.257 5.209 1.00 84.31 72 ASP A O 1
ATOM 535 N N . GLY A 1 73 ? -19.933 7.198 6.101 1.00 82.75 73 GLY A N 1
ATOM 536 C CA . GLY A 1 73 ? -18.499 6.909 6.007 1.00 82.75 73 GLY A CA 1
ATOM 537 C C . GLY A 1 73 ? -18.033 6.746 4.559 1.00 82.75 73 GLY A C 1
ATOM 538 O O . GLY A 1 73 ? -16.946 7.194 4.192 1.00 82.75 73 GLY A O 1
ATOM 539 N N . TRP A 1 74 ? -18.879 6.169 3.703 1.00 88.75 74 TRP A N 1
ATOM 540 C CA . TRP A 1 74 ? -18.619 6.083 2.266 1.00 88.75 74 TRP A CA 1
ATOM 541 C C . TRP A 1 74 ? -18.651 7.451 1.585 1.00 88.75 74 TRP A C 1
ATOM 543 O O . TRP A 1 74 ? -17.737 7.758 0.822 1.00 88.75 74 TRP A O 1
ATOM 553 N N . LEU A 1 75 ? -19.655 8.284 1.870 1.00 91.56 75 LEU A N 1
ATOM 554 C CA . LEU A 1 75 ? -19.807 9.605 1.252 1.00 91.56 75 LEU A CA 1
ATOM 555 C C . LEU A 1 75 ? -18.685 10.564 1.657 1.00 91.56 75 LEU A C 1
ATOM 557 O O . LEU A 1 75 ? -18.029 11.153 0.795 1.00 91.56 75 LEU A O 1
ATOM 561 N N . SER A 1 76 ? -18.426 10.688 2.960 1.00 88.56 76 SER A N 1
ATOM 562 C CA . SER A 1 76 ? -17.344 11.536 3.474 1.00 88.56 76 SER A CA 1
ATOM 563 C C . SER A 1 76 ? -15.977 11.061 2.979 1.00 88.56 76 SER A C 1
ATOM 565 O O . SER A 1 76 ? -15.174 11.866 2.502 1.00 88.56 76 SER A O 1
ATOM 567 N N . GLY A 1 77 ? -15.733 9.747 2.986 1.00 89.38 77 GLY A N 1
ATOM 568 C CA . GLY A 1 77 ? -14.511 9.172 2.439 1.00 89.38 77 GLY A CA 1
ATOM 569 C C . GLY A 1 77 ? -14.354 9.433 0.937 1.00 89.38 77 GLY A C 1
ATOM 570 O O . GLY A 1 77 ? -13.266 9.787 0.482 1.00 89.38 77 GLY A O 1
ATOM 571 N N . ALA A 1 78 ? -15.434 9.305 0.160 1.00 92.69 78 ALA A N 1
ATOM 572 C CA . ALA A 1 78 ? -15.422 9.553 -1.278 1.00 92.69 78 ALA A CA 1
ATOM 573 C C . ALA A 1 78 ? -15.105 11.019 -1.591 1.00 92.69 78 ALA A C 1
ATOM 575 O O . ALA A 1 78 ? -14.307 11.282 -2.490 1.00 92.69 78 ALA A O 1
ATOM 576 N N . ALA A 1 79 ? -15.648 11.964 -0.817 1.00 93.25 79 ALA A N 1
ATOM 577 C CA . ALA A 1 79 ? -15.334 13.384 -0.949 1.00 93.25 79 ALA A CA 1
ATOM 578 C C . ALA A 1 79 ? -13.841 13.670 -0.704 1.00 93.25 79 ALA A C 1
ATOM 580 O O . ALA A 1 79 ? -13.208 14.365 -1.501 1.00 93.25 79 ALA A O 1
ATOM 581 N N . VAL A 1 80 ? -13.245 13.076 0.337 1.00 94.00 80 VAL A N 1
ATOM 582 C CA . VAL A 1 80 ? -11.801 13.195 0.623 1.00 94.00 80 VAL A CA 1
ATOM 583 C C . VAL A 1 80 ? -10.958 12.620 -0.520 1.00 94.00 80 VAL A C 1
ATOM 585 O O . VAL A 1 80 ? -9.996 13.249 -0.974 1.00 94.00 80 VAL A O 1
ATOM 588 N N . CYS A 1 81 ? -11.321 11.440 -1.026 1.00 94.12 81 CYS A N 1
ATOM 589 C CA . CYS A 1 81 ? -10.628 10.801 -2.144 1.00 94.12 81 CYS A CA 1
ATOM 590 C C . CYS A 1 81 ? -10.740 11.616 -3.438 1.00 94.12 81 CYS A C 1
ATOM 592 O O . CYS A 1 81 ? -9.734 11.815 -4.118 1.00 94.12 81 CYS A O 1
ATOM 594 N N . ALA A 1 82 ? -11.930 12.128 -3.757 1.00 94.06 82 ALA A N 1
ATOM 595 C CA . ALA A 1 82 ? -12.163 12.979 -4.918 1.00 94.06 82 ALA A CA 1
ATOM 596 C C . ALA A 1 82 ? -11.350 14.277 -4.828 1.00 94.06 82 ALA A C 1
ATOM 598 O O . ALA A 1 82 ? -10.636 14.614 -5.771 1.00 94.06 82 ALA A O 1
ATOM 599 N N . GLY A 1 83 ? -11.371 14.953 -3.675 1.00 93.12 83 GLY A N 1
ATOM 600 C CA . GLY A 1 83 ? -10.554 16.143 -3.432 1.00 93.12 83 GLY A CA 1
ATOM 601 C C . GLY A 1 83 ? -9.061 15.866 -3.607 1.00 93.12 83 GLY A C 1
ATOM 602 O O . GLY A 1 83 ? -8.357 16.644 -4.247 1.00 93.12 83 GLY A O 1
ATOM 603 N N . THR A 1 84 ? -8.585 14.712 -3.135 1.00 93.00 84 THR A N 1
ATOM 604 C CA . THR A 1 84 ? -7.183 14.298 -3.304 1.00 93.00 84 THR A CA 1
ATOM 605 C C . THR A 1 84 ? -6.830 14.033 -4.768 1.00 93.00 84 THR A C 1
ATOM 607 O O . THR A 1 84 ? -5.760 14.438 -5.218 1.00 93.00 84 THR A O 1
ATOM 610 N N . LEU A 1 85 ? -7.716 13.392 -5.536 1.00 93.88 85 LEU A N 1
ATOM 611 C CA . LEU A 1 85 ? -7.519 13.170 -6.972 1.00 93.88 85 LEU A CA 1
ATOM 612 C C . LEU A 1 85 ? -7.489 14.487 -7.751 1.00 93.88 85 LEU A C 1
ATOM 614 O O . LEU A 1 85 ? -6.625 14.666 -8.607 1.00 93.88 85 LEU A O 1
ATOM 618 N N . VAL A 1 86 ? -8.390 15.420 -7.433 1.00 93.81 86 VAL A N 1
ATOM 619 C CA . VAL A 1 86 ? -8.433 16.754 -8.048 1.00 93.81 86 VAL A CA 1
ATOM 620 C C . VAL A 1 86 ? -7.166 17.538 -7.715 1.00 93.81 86 VAL A C 1
ATOM 622 O O . VAL A 1 86 ? -6.511 18.041 -8.626 1.00 93.81 86 VAL A O 1
ATOM 625 N N . ALA A 1 87 ? -6.776 17.592 -6.440 1.00 91.81 87 ALA A N 1
ATOM 626 C CA . ALA A 1 87 ? -5.565 18.277 -6.001 1.00 91.81 87 ALA A CA 1
ATOM 627 C C . ALA A 1 87 ? -4.305 17.660 -6.626 1.00 91.81 87 ALA A C 1
ATOM 629 O O . ALA A 1 87 ? -3.451 18.384 -7.130 1.00 91.81 87 ALA A O 1
ATOM 630 N N . GLY A 1 88 ? -4.213 16.327 -6.660 1.00 88.44 88 GLY A N 1
ATOM 631 C CA . GLY A 1 88 ? -3.115 15.608 -7.302 1.00 88.44 88 GLY A CA 1
ATOM 632 C C . GLY A 1 88 ? -3.054 15.867 -8.806 1.00 88.44 88 GLY A C 1
ATOM 633 O O . GLY A 1 88 ? -1.993 16.189 -9.329 1.00 88.44 88 GLY A O 1
ATOM 634 N N . GLY A 1 89 ? -4.189 15.800 -9.504 1.00 88.31 89 GLY A N 1
ATOM 635 C CA . GLY A 1 89 ? -4.278 16.114 -10.930 1.00 88.31 89 GLY A CA 1
ATOM 636 C C . GLY A 1 89 ? -3.917 17.567 -11.242 1.00 88.31 89 GLY A C 1
ATOM 637 O O . GLY A 1 89 ? -3.231 17.826 -12.229 1.00 88.31 89 GLY A O 1
ATOM 638 N N . TRP A 1 90 ? -4.332 18.510 -10.393 1.00 89.94 90 TRP A N 1
ATOM 639 C CA . TRP A 1 90 ? -3.962 19.919 -10.511 1.00 89.94 90 TRP A CA 1
ATOM 640 C C . TRP A 1 90 ? -2.464 20.118 -10.284 1.00 89.94 90 TRP A C 1
ATOM 642 O O . TRP A 1 90 ? -1.802 20.706 -11.131 1.00 89.94 90 TRP A O 1
ATOM 652 N N . LEU A 1 91 ? -1.899 19.554 -9.216 1.00 87.38 91 LEU A N 1
ATOM 653 C CA . LEU A 1 91 ? -0.468 19.620 -8.922 1.00 87.38 91 LEU A CA 1
ATOM 654 C C . LEU A 1 91 ? 0.379 19.028 -10.061 1.00 87.38 91 LEU A C 1
ATOM 656 O O . LEU A 1 91 ? 1.367 19.626 -10.478 1.00 87.38 91 LEU A O 1
ATOM 660 N N . LEU A 1 92 ? -0.042 17.893 -10.623 1.00 85.00 92 LEU A N 1
ATOM 661 C CA . LEU A 1 92 ? 0.623 17.241 -11.755 1.00 85.00 92 LEU A CA 1
ATOM 662 C C . LEU A 1 92 ? 0.586 18.059 -13.054 1.00 85.00 92 LEU A C 1
ATOM 664 O O . LEU A 1 92 ? 1.369 17.776 -13.953 1.00 85.00 92 LEU A O 1
ATOM 668 N N . ARG A 1 93 ? -0.294 19.062 -13.182 1.00 82.69 93 ARG A N 1
ATOM 669 C CA . ARG A 1 93 ? -0.245 20.009 -14.311 1.00 82.69 93 ARG A CA 1
ATOM 670 C C . ARG A 1 93 ? 0.907 21.002 -14.188 1.00 82.69 93 ARG A C 1
ATOM 672 O O . ARG A 1 93 ? 1.377 21.490 -15.208 1.00 82.69 93 ARG A O 1
ATOM 679 N N . TRP A 1 94 ? 1.339 21.295 -12.965 1.00 81.19 94 TRP A N 1
ATOM 680 C CA . TRP A 1 94 ? 2.411 22.250 -12.680 1.00 81.19 94 TRP A CA 1
ATOM 681 C C . TRP A 1 94 ? 3.772 21.576 -12.502 1.00 81.19 94 TRP A C 1
ATOM 683 O O . TRP A 1 94 ? 4.804 22.214 -12.691 1.00 81.19 94 TRP A O 1
ATOM 693 N N . LEU A 1 95 ? 3.786 20.291 -12.140 1.00 77.19 95 LEU A N 1
ATOM 694 C CA . LEU A 1 95 ? 5.010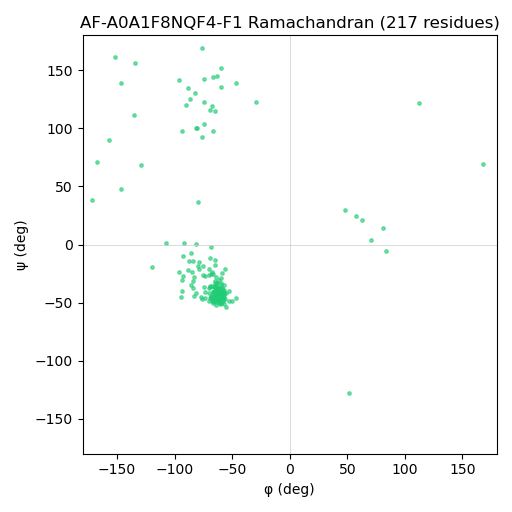 19.516 -11.975 1.00 77.19 95 LEU A CA 1
ATOM 695 C C . LEU A 1 95 ? 5.413 18.833 -13.284 1.00 77.19 95 LEU A C 1
ATOM 697 O O . LEU A 1 95 ? 4.713 17.953 -13.783 1.00 77.19 95 LEU A O 1
ATOM 701 N N . THR A 1 96 ? 6.602 19.150 -13.788 1.00 66.06 96 THR A N 1
ATOM 702 C CA . THR A 1 96 ? 7.297 18.307 -14.764 1.00 66.06 96 THR A CA 1
ATOM 703 C C . THR A 1 96 ? 7.861 17.090 -14.041 1.00 66.06 96 THR A C 1
ATOM 705 O O . THR A 1 96 ? 8.847 17.176 -13.310 1.00 66.06 96 THR A O 1
ATOM 708 N N . LEU A 1 97 ? 7.211 15.935 -14.206 1.00 65.38 97 LEU A N 1
ATOM 709 C CA . LEU A 1 97 ? 7.728 14.677 -13.674 1.00 65.38 97 LEU A CA 1
ATOM 710 C C . LEU A 1 97 ? 9.012 14.310 -14.434 1.00 65.38 97 LEU A C 1
ATOM 712 O O . LEU A 1 97 ? 8.947 14.113 -15.649 1.00 65.38 97 LEU A O 1
ATOM 716 N N . PRO A 1 98 ? 10.174 14.197 -13.765 1.00 64.31 98 PRO A N 1
ATOM 717 C CA . PRO A 1 98 ? 11.376 13.747 -14.446 1.00 64.31 98 PRO A CA 1
ATOM 718 C C . PRO A 1 98 ? 11.159 12.342 -15.016 1.00 64.31 98 PRO A C 1
ATOM 720 O O . PRO A 1 98 ? 10.657 11.453 -14.325 1.00 64.31 98 PRO A O 1
ATOM 723 N N . THR A 1 99 ? 11.588 12.129 -16.261 1.00 60.19 99 THR A N 1
ATOM 724 C CA . THR A 1 99 ? 11.493 10.848 -16.991 1.00 60.19 99 THR A CA 1
ATOM 725 C C . THR A 1 99 ? 12.165 9.683 -16.258 1.00 60.19 99 THR A C 1
ATOM 727 O O . THR A 1 99 ? 11.807 8.529 -16.464 1.00 60.19 99 THR A O 1
ATOM 730 N N . ALA A 1 100 ? 13.087 9.980 -15.337 1.00 60.19 100 ALA A N 1
ATOM 731 C CA . ALA A 1 100 ? 13.723 9.006 -14.453 1.00 60.19 100 ALA A CA 1
ATOM 732 C C . ALA A 1 100 ? 12.784 8.403 -13.382 1.00 60.19 100 ALA A C 1
ATOM 734 O O . ALA A 1 100 ? 13.160 7.437 -12.713 1.00 60.19 100 ALA A O 1
ATOM 735 N N . ILE A 1 101 ? 11.580 8.953 -13.169 1.00 68.38 101 ILE A N 1
ATOM 736 C CA . ILE A 1 101 ? 10.607 8.393 -12.222 1.00 68.38 101 ILE A CA 1
ATOM 737 C C . ILE A 1 101 ? 9.858 7.239 -12.889 1.00 68.38 101 ILE A C 1
ATOM 739 O O . ILE A 1 101 ? 8.878 7.426 -13.609 1.00 68.38 101 ILE A O 1
ATOM 743 N N . VAL A 1 102 ? 10.271 6.015 -12.568 1.00 70.44 102 VAL A N 1
ATOM 744 C CA . VAL A 1 102 ? 9.527 4.809 -12.940 1.00 70.44 102 VAL A CA 1
ATOM 745 C C . VAL A 1 102 ? 8.384 4.601 -11.947 1.00 70.44 102 VAL A C 1
ATOM 747 O O . VAL A 1 102 ? 8.576 4.116 -10.831 1.00 70.44 102 VAL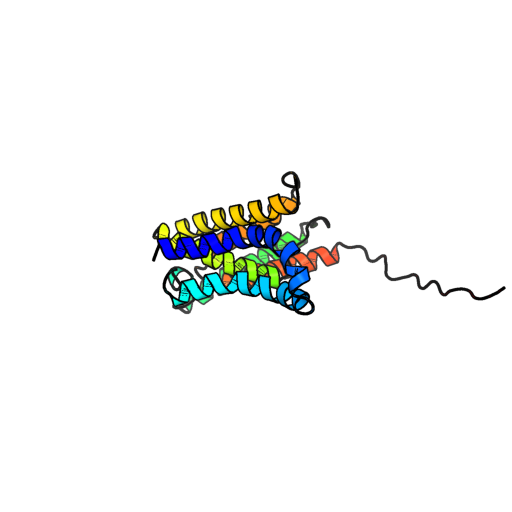 A O 1
ATOM 750 N N . LEU A 1 103 ? 7.172 4.982 -12.346 1.00 78.81 103 LEU A N 1
ATOM 751 C CA . LEU A 1 103 ? 5.966 4.712 -11.563 1.00 78.81 103 LEU A CA 1
ATOM 752 C C . LEU A 1 103 ? 5.583 3.222 -11.671 1.00 78.81 103 LEU A C 1
ATOM 754 O O . LEU A 1 103 ? 5.640 2.654 -12.769 1.00 78.81 103 LEU A O 1
ATOM 758 N N . PRO A 1 104 ? 5.098 2.584 -10.590 1.00 82.75 104 PRO A N 1
ATOM 759 C CA . PRO A 1 104 ? 4.600 1.208 -10.640 1.00 82.75 104 PRO A CA 1
ATOM 760 C C . PRO A 1 104 ? 3.330 1.118 -11.488 1.00 82.75 104 PRO A C 1
ATOM 762 O O . PRO A 1 104 ? 2.519 2.050 -11.468 1.00 82.75 104 PRO A O 1
ATOM 765 N N . ALA A 1 105 ? 3.142 0.023 -12.231 1.00 85.38 105 ALA A N 1
ATOM 766 C CA . ALA A 1 105 ? 1.914 -0.170 -12.996 1.00 85.38 105 ALA A CA 1
ATOM 767 C C . ALA A 1 105 ? 0.693 -0.176 -12.050 1.00 85.38 105 ALA A C 1
ATOM 769 O O . ALA A 1 105 ? 0.830 -0.564 -10.888 1.00 85.38 105 ALA A O 1
ATOM 770 N N . PRO A 1 106 ? -0.509 0.219 -12.507 1.00 85.94 106 PRO A N 1
ATOM 771 C CA . PRO A 1 106 ? -1.702 0.277 -11.654 1.00 85.94 106 PRO A CA 1
ATOM 772 C C . PRO A 1 106 ? -1.992 -1.030 -10.900 1.00 85.94 106 PRO A C 1
ATOM 774 O O . PRO A 1 106 ? -2.308 -1.001 -9.712 1.00 85.94 106 PRO A O 1
ATOM 777 N N . ALA A 1 107 ? -1.801 -2.177 -11.560 1.00 85.81 107 ALA A N 1
ATOM 778 C CA . ALA A 1 107 ? -1.943 -3.494 -10.943 1.00 85.81 107 ALA A CA 1
ATOM 779 C C . ALA A 1 107 ? -0.931 -3.718 -9.804 1.00 85.81 107 ALA A C 1
ATOM 781 O O . ALA A 1 107 ? -1.301 -4.169 -8.721 1.00 85.81 107 ALA A O 1
ATOM 782 N N . ASP A 1 108 ? 0.334 -3.340 -10.007 1.00 85.88 108 ASP A N 1
ATOM 783 C CA . ASP A 1 108 ? 1.367 -3.401 -8.965 1.00 85.88 108 ASP A CA 1
ATOM 784 C C . ASP A 1 108 ? 1.045 -2.440 -7.816 1.00 85.88 108 ASP A C 1
ATOM 786 O O . ASP A 1 108 ? 1.290 -2.746 -6.649 1.00 85.88 108 ASP A O 1
ATOM 790 N N . GLY A 1 109 ? 0.470 -1.283 -8.150 1.00 86.44 109 GLY A N 1
ATOM 791 C CA . GLY A 1 109 ? -0.017 -0.304 -7.196 1.00 86.44 109 GLY A CA 1
ATOM 792 C C . GLY A 1 109 ? -1.087 -0.886 -6.282 1.00 86.44 109 GLY A C 1
ATOM 793 O O . GLY A 1 109 ? -0.933 -0.806 -5.066 1.00 86.44 109 GLY A O 1
ATOM 794 N N . LEU A 1 110 ? -2.102 -1.537 -6.848 1.00 88.62 110 LEU A N 1
ATOM 795 C CA . LEU A 1 110 ? -3.152 -2.211 -6.084 1.00 88.62 110 LEU A CA 1
ATOM 796 C C . LEU A 1 110 ? -2.587 -3.321 -5.191 1.00 88.62 110 LEU A C 1
ATOM 798 O O . LEU A 1 110 ? -2.920 -3.399 -4.010 1.00 88.62 110 LEU A O 1
ATOM 802 N N . ARG A 1 111 ? -1.676 -4.142 -5.725 1.00 90.06 111 ARG A N 1
ATOM 803 C CA . ARG A 1 111 ? -0.988 -5.188 -4.953 1.00 90.06 111 ARG A CA 1
ATOM 804 C C . ARG A 1 111 ? -0.247 -4.629 -3.735 1.00 90.06 111 ARG A C 1
ATOM 806 O O . ARG A 1 111 ? -0.263 -5.251 -2.674 1.00 90.06 111 ARG A O 1
ATOM 813 N N . GLN A 1 112 ? 0.385 -3.463 -3.864 1.00 90.56 112 GLN A N 1
ATOM 814 C CA . GLN A 1 112 ? 1.040 -2.780 -2.744 1.00 90.56 112 GLN A CA 1
ATOM 815 C C . GLN A 1 112 ? 0.025 -2.286 -1.709 1.00 90.56 112 GLN A C 1
ATOM 817 O O . GLN A 1 112 ? 0.242 -2.507 -0.520 1.00 90.56 112 GLN A O 1
ATOM 822 N N . GLU A 1 113 ? -1.099 -1.701 -2.140 1.00 90.75 113 GLU A N 1
ATOM 823 C CA . GLU A 1 113 ? -2.143 -1.224 -1.220 1.00 90.75 113 GLU A CA 1
ATOM 824 C C . GLU A 1 113 ? -2.722 -2.348 -0.367 1.00 90.75 113 GLU A C 1
ATOM 826 O O . GLU A 1 113 ? -2.930 -2.146 0.828 1.00 90.75 113 GLU A O 1
ATOM 831 N N . VAL A 1 114 ? -2.935 -3.539 -0.937 1.00 89.12 114 VAL A N 1
ATOM 832 C CA . VAL A 1 114 ? -3.397 -4.711 -0.174 1.00 89.12 114 VAL A CA 1
ATOM 833 C C . VAL A 1 114 ? -2.400 -5.071 0.930 1.00 89.12 114 VAL A C 1
ATOM 835 O O . VAL A 1 114 ? -2.797 -5.272 2.077 1.00 89.12 114 VAL A O 1
ATOM 838 N N . ARG A 1 115 ? -1.097 -5.104 0.623 1.00 91.31 115 ARG A N 1
ATOM 839 C CA . ARG A 1 115 ? -0.059 -5.426 1.619 1.00 91.31 115 ARG A CA 1
ATOM 840 C C . ARG A 1 115 ? 0.062 -4.353 2.691 1.00 91.31 115 ARG A C 1
ATOM 842 O O . ARG A 1 115 ? 0.090 -4.666 3.876 1.00 91.31 115 ARG A O 1
ATOM 849 N N . TRP A 1 116 ? 0.068 -3.080 2.304 1.00 91.75 116 TRP A N 1
ATOM 850 C CA . TRP A 1 116 ? 0.013 -1.978 3.268 1.00 91.75 116 TRP A CA 1
ATOM 851 C C . TRP A 1 116 ? -1.282 -2.041 4.078 1.00 91.75 116 TRP A C 1
ATOM 853 O O . TRP A 1 116 ? -1.313 -1.684 5.252 1.00 91.75 116 TRP A O 1
ATOM 863 N N . GLY A 1 117 ? -2.352 -2.549 3.471 1.00 89.62 117 GLY A N 1
ATOM 864 C CA . GLY A 1 117 ? -3.591 -2.904 4.130 1.00 89.62 117 GLY A CA 1
ATOM 865 C C . GLY A 1 117 ? -3.380 -3.915 5.256 1.00 89.62 117 GLY A C 1
ATOM 866 O O . GLY A 1 117 ? -3.739 -3.639 6.392 1.00 89.62 117 GLY A O 1
ATOM 867 N N . LEU A 1 118 ? -2.689 -5.022 5.008 1.00 91.12 118 LEU A N 1
ATOM 868 C CA . LEU A 1 118 ? -2.308 -5.957 6.070 1.00 91.12 118 LEU A CA 1
ATOM 869 C C . LEU A 1 118 ? -1.471 -5.279 7.174 1.00 91.12 118 LEU A C 1
ATOM 871 O O . LEU A 1 118 ? -1.737 -5.481 8.359 1.00 91.12 118 LEU A O 1
ATOM 875 N N . TYR A 1 119 ? -0.491 -4.445 6.812 1.00 92.25 119 TYR A N 1
ATOM 876 C CA . TYR A 1 119 ? 0.451 -3.879 7.785 1.00 92.25 119 TYR A CA 1
ATOM 877 C C . TYR A 1 119 ? -0.192 -2.931 8.790 1.00 92.25 119 TYR A C 1
ATOM 879 O O . TYR A 1 119 ? 0.032 -3.092 9.991 1.00 92.25 119 TYR A O 1
ATOM 887 N N . ARG A 1 120 ? -1.011 -1.962 8.353 1.00 91.88 120 ARG A N 1
ATOM 888 C CA . ARG A 1 120 ? -1.685 -1.086 9.331 1.00 91.88 120 ARG A CA 1
ATOM 889 C C . ARG A 1 120 ? -2.757 -1.871 10.114 1.00 91.88 120 ARG A C 1
ATOM 891 O O . ARG A 1 120 ? -3.086 -1.440 11.212 1.00 91.88 120 ARG A O 1
ATOM 898 N N . ALA A 1 121 ? -3.275 -3.010 9.619 1.00 88.56 121 ALA A N 1
ATOM 899 C CA . ALA A 1 121 ? -4.321 -3.805 10.286 1.00 88.56 121 ALA A CA 1
ATOM 900 C C . ALA A 1 121 ? -3.731 -4.611 11.436 1.00 88.56 121 ALA A C 1
ATOM 902 O O . ALA A 1 121 ? -4.247 -4.589 12.554 1.00 88.56 121 ALA A O 1
ATOM 903 N N . ALA A 1 122 ? -2.585 -5.243 11.178 1.00 88.62 122 ALA A N 1
ATOM 904 C CA . ALA A 1 122 ? -1.741 -5.816 12.214 1.00 88.62 122 ALA A CA 1
ATOM 905 C C . ALA A 1 122 ? -1.278 -4.736 13.205 1.00 88.62 122 ALA A C 1
ATOM 907 O O . ALA A 1 122 ? -1.379 -4.921 14.416 1.00 88.62 122 ALA A O 1
ATOM 908 N N . GLY A 1 123 ? -0.862 -3.571 12.700 1.00 88.06 123 GLY A N 1
ATOM 909 C CA . GLY A 1 123 ? -0.477 -2.430 13.525 1.00 88.06 123 GLY A CA 1
ATOM 910 C C . GLY A 1 123 ? -1.593 -1.962 14.459 1.00 88.06 123 GLY A C 1
ATOM 911 O O . GLY A 1 123 ? -1.348 -1.798 15.647 1.00 88.06 123 GLY A O 1
ATOM 912 N N . ALA A 1 124 ? -2.818 -1.799 13.951 1.00 88.50 124 ALA A N 1
ATOM 913 C CA . ALA A 1 124 ? -3.978 -1.363 14.726 1.00 88.50 124 ALA A CA 1
ATOM 914 C C . ALA A 1 124 ? -4.354 -2.393 15.797 1.00 88.50 124 ALA A C 1
ATOM 916 O O . ALA A 1 124 ? -4.699 -2.016 16.913 1.00 88.50 124 ALA A O 1
ATOM 917 N N . LEU A 1 125 ? -4.213 -3.688 15.493 1.00 88.06 125 LEU A N 1
ATOM 918 C CA . LEU A 1 125 ? -4.382 -4.756 16.476 1.00 88.06 125 LEU A CA 1
ATOM 919 C C . LEU A 1 125 ? -3.337 -4.671 17.600 1.00 88.06 125 LEU A C 1
ATOM 921 O O . LEU A 1 125 ? -3.636 -4.964 18.760 1.00 88.06 125 LEU A O 1
ATOM 925 N N . TRP A 1 126 ? -2.096 -4.300 17.280 1.00 88.38 126 TRP A N 1
ATOM 926 C CA . TRP A 1 126 ? -1.032 -4.172 18.275 1.00 88.38 126 TRP A CA 1
ATOM 927 C C . TRP A 1 126 ? -1.162 -2.906 19.117 1.00 88.38 126 TRP A C 1
ATOM 929 O O . TRP A 1 126 ? -1.072 -3.011 20.341 1.00 88.38 126 TRP A O 1
ATOM 939 N N . SER A 1 127 ? -1.400 -1.756 18.480 1.00 88.06 127 SER A N 1
ATOM 940 C CA . SER A 1 127 ? -1.503 -0.442 19.124 1.00 88.06 127 SER A CA 1
ATOM 941 C C . SER A 1 127 ? -2.858 -0.177 19.780 1.00 88.06 127 SER A C 1
ATOM 943 O O . SER A 1 127 ? -2.965 0.744 20.581 1.00 88.06 127 SER A O 1
ATOM 945 N N . GLY A 1 128 ? -3.902 -0.923 19.409 1.00 85.31 128 GLY A N 1
ATOM 946 C CA . GLY A 1 128 ? -5.283 -0.695 19.849 1.00 85.31 128 GLY A CA 1
ATOM 947 C C . GLY A 1 128 ? -5.936 0.554 19.248 1.00 85.31 128 GLY A C 1
ATOM 948 O O . GLY A 1 128 ? -7.056 0.896 19.611 1.00 85.31 128 GLY A O 1
ATOM 949 N N . ALA A 1 129 ? -5.249 1.254 18.343 1.00 86.44 129 ALA A N 1
ATOM 950 C CA . ALA A 1 129 ? -5.720 2.509 17.778 1.00 86.44 129 ALA A CA 1
ATOM 951 C C . ALA A 1 129 ? -5.264 2.663 16.333 1.00 86.44 129 ALA A C 1
ATOM 953 O O . ALA A 1 129 ? -4.111 2.403 15.978 1.00 86.44 129 ALA A O 1
ATOM 954 N N . ALA A 1 130 ? -6.158 3.166 15.496 1.00 84.56 130 ALA A N 1
ATOM 955 C CA . ALA A 1 130 ? -5.922 3.216 14.069 1.00 84.56 130 ALA A CA 1
ATOM 956 C C . ALA A 1 130 ? -4.841 4.238 13.611 1.00 84.56 130 ALA A C 1
ATOM 958 O O . ALA A 1 130 ? -4.189 3.962 12.605 1.00 84.56 130 ALA A O 1
ATOM 959 N N . PRO A 1 131 ? -4.540 5.349 14.327 1.00 90.12 131 PRO A N 1
ATOM 960 C CA . PRO A 1 131 ? -3.308 6.124 14.108 1.00 90.12 131 PRO A CA 1
ATOM 961 C C . PRO A 1 131 ? -2.030 5.310 14.343 1.00 90.12 131 PRO A C 1
ATOM 963 O O . PRO A 1 131 ? -1.129 5.322 13.506 1.00 90.12 131 PRO A O 1
ATOM 966 N N . GLY A 1 132 ? -1.985 4.540 15.436 1.00 87.38 132 GLY A N 1
ATOM 967 C CA . GLY A 1 132 ? -0.870 3.634 15.724 1.00 87.38 132 GLY A CA 1
ATOM 968 C C . GLY A 1 132 ? -0.735 2.542 14.663 1.00 87.38 132 GLY A C 1
ATOM 969 O O . GLY A 1 132 ? 0.375 2.234 14.237 1.00 87.38 132 GLY A O 1
ATOM 970 N N . GLY A 1 133 ? -1.865 2.051 14.145 1.00 88.44 133 GLY A N 1
ATOM 971 C CA . GLY A 1 133 ? -1.885 1.164 12.992 1.00 88.44 133 GLY A CA 1
ATOM 972 C C . GLY A 1 133 ? -1.171 1.768 11.794 1.00 88.44 133 GLY A C 1
ATOM 973 O O . GLY A 1 133 ? -0.254 1.147 11.268 1.00 88.44 133 GLY A O 1
ATOM 974 N N . VAL A 1 134 ? -1.540 2.984 11.378 1.00 91.31 134 VAL A N 1
ATOM 975 C CA . VAL A 1 134 ? -0.922 3.653 10.217 1.00 91.31 134 VAL A CA 1
ATOM 976 C C . VAL A 1 134 ? 0.566 3.905 10.417 1.00 91.31 134 VAL A C 1
ATOM 978 O O . VAL A 1 134 ? 1.331 3.662 9.486 1.00 91.31 134 VAL A O 1
ATOM 981 N N . ALA A 1 135 ? 0.989 4.307 11.616 1.00 93.06 135 ALA A N 1
ATOM 982 C CA . ALA A 1 135 ? 2.405 4.481 11.931 1.00 93.06 135 ALA A CA 1
ATOM 983 C C . ALA A 1 135 ? 3.188 3.167 11.771 1.00 93.06 135 ALA A C 1
ATOM 985 O O . ALA A 1 135 ? 4.177 3.118 11.041 1.00 93.06 135 ALA A O 1
ATOM 986 N N . VAL A 1 136 ? 2.706 2.077 12.378 1.00 91.38 136 VAL A N 1
ATOM 987 C CA . VAL A 1 136 ? 3.321 0.746 12.244 1.00 91.38 136 VAL A CA 1
ATOM 988 C C . VAL A 1 136 ? 3.301 0.275 10.790 1.00 91.38 136 VAL A C 1
ATOM 990 O O . VAL A 1 136 ? 4.300 -0.235 10.287 1.00 91.38 136 VAL A O 1
ATOM 993 N N . GLY A 1 137 ? 2.187 0.481 10.090 1.00 91.56 137 GLY A N 1
ATOM 994 C CA . GLY A 1 137 ? 2.032 0.095 8.695 1.00 91.56 137 GLY A CA 1
ATOM 995 C C . GLY A 1 137 ? 3.015 0.804 7.768 1.00 91.56 137 GLY A C 1
ATOM 996 O O . GLY A 1 137 ? 3.601 0.162 6.897 1.00 91.56 137 GLY A O 1
ATOM 997 N N . LEU A 1 138 ? 3.242 2.101 7.990 1.00 93.25 138 LEU A N 1
ATOM 998 C CA . LEU A 1 138 ? 4.233 2.890 7.263 1.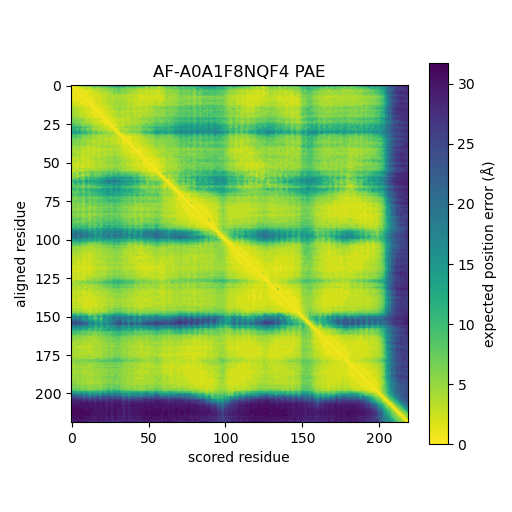00 93.25 138 LEU A CA 1
ATOM 999 C C . LEU A 1 138 ? 5.654 2.393 7.543 1.00 93.25 138 LEU A C 1
ATOM 1001 O O . LEU A 1 138 ? 6.414 2.194 6.599 1.00 93.25 138 LEU A O 1
ATOM 1005 N N . ILE A 1 139 ? 5.995 2.128 8.810 1.00 93.62 139 ILE A N 1
ATOM 1006 C CA . ILE A 1 139 ? 7.306 1.577 9.190 1.00 93.62 139 ILE A CA 1
ATOM 1007 C C . ILE A 1 139 ? 7.550 0.245 8.473 1.00 93.62 139 ILE A C 1
ATOM 1009 O O . ILE A 1 139 ? 8.592 0.066 7.847 1.00 93.62 139 ILE A O 1
ATOM 1013 N N . LEU A 1 140 ? 6.582 -0.672 8.499 1.00 92.81 140 LEU A N 1
ATOM 1014 C CA . LEU A 1 140 ? 6.698 -1.975 7.839 1.00 92.81 140 LEU A CA 1
ATOM 1015 C C . LEU A 1 140 ? 6.802 -1.852 6.315 1.00 92.81 140 LEU A C 1
ATOM 1017 O O . LEU A 1 140 ? 7.626 -2.531 5.705 1.00 92.81 140 LEU A O 1
ATOM 1021 N N . ALA A 1 141 ? 6.025 -0.957 5.699 1.00 91.00 141 ALA A N 1
ATOM 1022 C CA . ALA A 1 141 ? 6.113 -0.678 4.268 1.00 91.00 141 ALA A CA 1
ATOM 1023 C C . ALA A 1 141 ? 7.486 -0.105 3.878 1.00 91.00 141 ALA A C 1
ATOM 1025 O O . ALA A 1 141 ? 8.051 -0.497 2.856 1.00 91.00 141 ALA A O 1
ATOM 1026 N N . MET A 1 142 ? 8.049 0.778 4.707 1.00 89.62 142 MET A N 1
ATOM 1027 C CA . MET A 1 142 ? 9.395 1.318 4.518 1.00 89.62 142 MET A CA 1
ATOM 1028 C C . MET A 1 142 ? 10.474 0.246 4.685 1.00 89.62 142 MET A C 1
ATOM 1030 O O . MET A 1 142 ? 11.413 0.218 3.894 1.00 89.62 142 MET A O 1
ATOM 1034 N N . VAL A 1 143 ? 10.344 -0.647 5.672 1.00 90.88 143 VAL A N 1
ATOM 1035 C CA . VAL A 1 143 ? 11.266 -1.778 5.869 1.00 90.88 143 VAL A CA 1
ATOM 1036 C C . VAL A 1 143 ? 11.222 -2.712 4.667 1.00 90.88 143 VAL A C 1
ATOM 1038 O O . VAL A 1 143 ? 12.266 -3.027 4.102 1.00 90.88 143 VAL A O 1
ATOM 1041 N N . GLU A 1 144 ? 10.029 -3.109 4.229 1.00 90.25 144 GLU A N 1
ATOM 1042 C CA . GLU A 1 144 ? 9.853 -3.931 3.035 1.00 90.25 144 GLU A CA 1
ATOM 1043 C C . GLU A 1 144 ? 10.482 -3.270 1.802 1.00 90.25 144 GLU A C 1
ATOM 1045 O O . GLU A 1 144 ? 11.226 -3.911 1.059 1.00 90.25 144 GLU A O 1
ATOM 1050 N N . TRP A 1 145 ? 10.219 -1.978 1.595 1.00 86.56 145 TRP A N 1
ATOM 1051 C CA . TRP A 1 145 ? 10.811 -1.217 0.503 1.00 86.56 145 TRP A CA 1
ATOM 1052 C C . TRP A 1 145 ? 12.335 -1.184 0.598 1.00 86.56 145 TRP A C 1
ATOM 1054 O O . TRP A 1 145 ? 13.005 -1.451 -0.395 1.00 86.56 145 TRP A O 1
ATOM 1064 N N . ALA A 1 146 ? 12.897 -0.918 1.777 1.00 84.56 146 ALA A N 1
ATOM 1065 C CA . ALA A 1 146 ? 14.338 -0.889 1.986 1.00 84.56 146 ALA A CA 1
ATOM 1066 C C . ALA A 1 146 ? 14.981 -2.255 1.705 1.00 84.56 146 ALA A C 1
ATOM 1068 O O . ALA A 1 146 ? 16.028 -2.312 1.059 1.00 84.56 146 ALA A O 1
ATOM 1069 N N . LEU A 1 147 ? 14.340 -3.352 2.121 1.00 84.69 147 LEU A N 1
ATOM 1070 C CA . LEU A 1 147 ? 14.784 -4.717 1.835 1.00 84.69 147 LEU A CA 1
ATOM 1071 C C . LEU A 1 147 ? 14.744 -5.011 0.334 1.00 84.69 147 LEU A C 1
ATOM 1073 O O . LEU A 1 147 ? 15.760 -5.400 -0.243 1.00 84.69 147 LEU A O 1
ATOM 1077 N N . ALA A 1 148 ? 13.611 -4.753 -0.320 1.00 79.50 148 ALA A N 1
ATOM 1078 C CA . ALA A 1 148 ? 13.463 -4.940 -1.759 1.00 79.50 148 ALA A CA 1
ATOM 1079 C C . ALA A 1 148 ? 14.453 -4.076 -2.555 1.00 79.50 148 ALA A C 1
ATOM 1081 O O . ALA A 1 148 ? 14.946 -4.485 -3.594 1.00 79.50 148 ALA A O 1
ATOM 1082 N N . ARG A 1 149 ? 14.811 -2.887 -2.075 1.00 75.12 149 ARG A N 1
ATOM 1083 C CA . ARG A 1 149 ? 15.719 -1.990 -2.796 1.00 75.12 149 ARG A CA 1
ATOM 1084 C C . ARG A 1 149 ? 17.189 -2.298 -2.557 1.00 75.12 149 ARG A C 1
ATOM 1086 O O . ARG A 1 149 ? 17.979 -2.216 -3.491 1.00 75.12 149 ARG A O 1
ATOM 1093 N N . ARG A 1 150 ? 17.567 -2.678 -1.334 1.00 67.88 150 ARG A N 1
ATOM 1094 C CA . ARG A 1 150 ? 18.942 -3.079 -0.992 1.00 67.88 150 ARG A CA 1
ATOM 1095 C C . ARG A 1 150 ? 19.369 -4.331 -1.751 1.00 67.88 150 ARG A C 1
ATOM 1097 O O . ARG A 1 150 ? 20.535 -4.449 -2.104 1.00 67.88 150 ARG A O 1
ATOM 1104 N N . VAL A 1 151 ? 18.422 -5.226 -2.016 1.00 57.41 151 VAL A N 1
ATOM 1105 C CA . VAL A 1 151 ? 18.659 -6.453 -2.781 1.00 57.41 151 VAL A CA 1
ATOM 1106 C C . VAL A 1 151 ? 18.801 -6.179 -4.288 1.00 57.41 151 VAL A C 1
ATOM 1108 O O . VAL A 1 151 ? 19.505 -6.926 -4.956 1.00 57.41 151 VAL A O 1
ATOM 1111 N N . TRP A 1 152 ? 18.202 -5.103 -4.822 1.00 54.59 152 TRP A N 1
ATOM 1112 C CA . TRP A 1 152 ? 18.081 -4.902 -6.277 1.00 54.59 152 TRP A CA 1
ATOM 1113 C C . TRP A 1 152 ? 18.745 -3.633 -6.855 1.00 54.59 152 TRP A C 1
ATOM 1115 O O . TRP A 1 152 ? 18.970 -3.588 -8.058 1.00 54.59 152 TRP A O 1
ATOM 1125 N N . ALA A 1 153 ? 19.056 -2.592 -6.068 1.00 58.62 153 ALA A N 1
ATOM 1126 C CA . ALA A 1 153 ? 19.387 -1.264 -6.619 1.00 58.62 153 ALA A CA 1
ATOM 1127 C C . ALA A 1 153 ? 20.432 -0.465 -5.810 1.00 58.62 153 ALA A C 1
ATOM 1129 O O . ALA A 1 153 ? 20.211 0.706 -5.496 1.00 58.62 153 ALA A O 1
ATOM 1130 N N . GLY A 1 154 ? 21.555 -1.094 -5.443 1.00 53.75 154 GLY A N 1
ATOM 1131 C CA . GLY A 1 154 ? 22.634 -0.514 -4.625 1.00 53.75 154 GLY A CA 1
ATOM 1132 C C . GLY A 1 154 ? 22.829 1.013 -4.741 1.00 53.75 154 GLY A C 1
ATOM 1133 O O . GLY A 1 154 ? 23.053 1.552 -5.818 1.00 53.75 154 GLY A O 1
ATOM 1134 N N . GLY A 1 155 ? 22.747 1.723 -3.606 1.00 55.12 155 GLY A N 1
ATOM 1135 C CA . GLY A 1 155 ? 23.178 3.126 -3.469 1.00 55.12 155 GLY A CA 1
ATOM 1136 C C . GLY A 1 155 ? 22.204 4.241 -3.897 1.00 55.12 155 GLY A C 1
ATOM 1137 O O . GLY A 1 155 ? 22.475 5.407 -3.617 1.00 55.12 155 GLY A O 1
ATOM 1138 N N . ALA A 1 156 ? 21.043 3.941 -4.484 1.00 56.47 156 ALA A N 1
ATOM 1139 C CA . ALA A 1 156 ? 20.133 4.939 -5.077 1.00 56.47 156 ALA A CA 1
ATOM 1140 C C . ALA A 1 156 ? 19.223 5.724 -4.089 1.00 56.47 156 ALA A C 1
ATOM 1142 O O . ALA A 1 156 ? 18.061 6.004 -4.390 1.00 56.47 156 ALA A O 1
ATOM 1143 N N . TRP A 1 157 ? 19.697 6.071 -2.888 1.00 65.62 157 TRP A N 1
ATOM 1144 C CA . TRP A 1 157 ? 18.941 6.861 -1.889 1.00 65.62 157 TRP A CA 1
ATOM 1145 C C . TRP A 1 157 ? 19.092 8.378 -2.070 1.00 65.62 157 TRP A C 1
ATOM 1147 O O . TRP A 1 157 ? 18.317 9.152 -1.514 1.00 65.62 157 TRP A O 1
ATOM 1157 N N . ARG A 1 158 ? 20.070 8.798 -2.879 1.00 67.12 158 ARG A N 1
ATOM 1158 C CA . ARG A 1 158 ? 20.419 10.209 -3.086 1.00 67.12 158 ARG A CA 1
ATOM 1159 C C . ARG A 1 158 ? 19.591 10.913 -4.166 1.00 67.12 158 ARG A C 1
ATOM 1161 O O . ARG A 1 158 ? 19.718 12.121 -4.313 1.00 67.12 158 ARG A O 1
ATOM 1168 N N . THR A 1 159 ? 18.756 10.197 -4.922 1.00 70.75 159 THR A N 1
ATOM 1169 C CA . THR A 1 159 ? 17.945 10.802 -5.991 1.00 70.75 159 THR A CA 1
ATOM 1170 C C . THR A 1 159 ? 16.533 11.144 -5.502 1.00 70.75 159 THR A C 1
ATOM 1172 O O . THR A 1 159 ? 15.934 10.349 -4.783 1.00 70.75 159 THR A O 1
ATOM 1175 N N . PRO A 1 160 ? 15.928 12.272 -5.916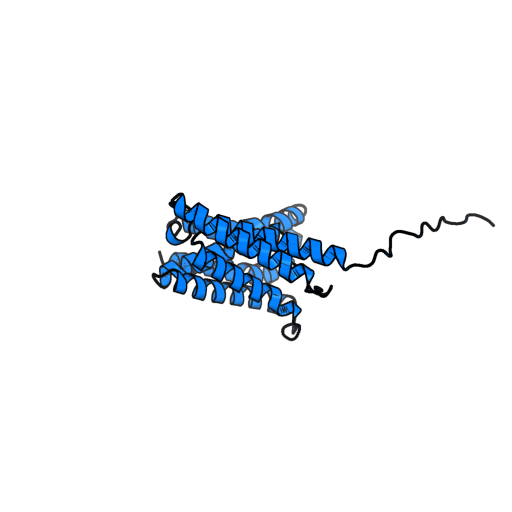 1.00 69.81 160 PRO A N 1
ATOM 1176 C CA . PRO A 1 160 ? 14.543 12.604 -5.556 1.00 69.81 160 PRO A CA 1
ATOM 1177 C C . PRO A 1 160 ? 13.527 11.531 -5.983 1.00 69.81 160 PRO A C 1
ATOM 1179 O O . PRO A 1 160 ? 12.590 11.224 -5.249 1.00 69.81 160 PRO A O 1
ATOM 1182 N N . ALA A 1 161 ? 13.764 10.879 -7.128 1.00 74.56 161 ALA A N 1
ATOM 1183 C CA . ALA A 1 161 ? 12.946 9.772 -7.629 1.00 74.56 161 ALA A CA 1
ATOM 1184 C C . ALA A 1 161 ? 12.868 8.584 -6.648 1.00 74.56 161 ALA A C 1
ATOM 1186 O O . ALA A 1 161 ? 11.895 7.831 -6.650 1.00 74.56 161 ALA A O 1
ATOM 1187 N N . ALA A 1 162 ? 13.864 8.436 -5.768 1.00 76.00 162 ALA A N 1
ATOM 1188 C CA . ALA A 1 162 ? 13.876 7.424 -4.723 1.00 76.00 162 ALA A CA 1
ATOM 1189 C C . ALA A 1 162 ? 12.769 7.573 -3.688 1.00 76.00 162 ALA A C 1
ATOM 1191 O O . ALA A 1 162 ? 12.358 6.579 -3.095 1.00 76.00 162 ALA A O 1
ATOM 1192 N N . TRP A 1 163 ? 12.308 8.799 -3.470 1.00 79.75 163 TRP A N 1
ATOM 1193 C CA . TRP A 1 163 ? 11.382 9.132 -2.398 1.00 79.75 163 TRP A CA 1
ATOM 1194 C C . TRP A 1 163 ? 9.918 9.071 -2.835 1.00 79.75 163 TRP A C 1
ATOM 1196 O O . TRP A 1 163 ? 9.032 9.062 -1.987 1.00 79.75 163 TRP A O 1
ATOM 1206 N N . VAL A 1 164 ? 9.646 8.929 -4.137 1.00 82.69 164 VAL A N 1
ATOM 1207 C CA . VAL A 1 164 ? 8.283 8.808 -4.683 1.00 82.69 164 VAL A CA 1
ATOM 1208 C C . VAL A 1 164 ? 7.499 7.636 -4.067 1.00 82.69 164 VAL A C 1
ATOM 1210 O O . VAL A 1 164 ? 6.359 7.852 -3.650 1.00 82.69 164 VAL A O 1
ATOM 1213 N N . PRO A 1 165 ? 8.062 6.416 -3.916 1.00 84.00 165 PRO A N 1
ATOM 1214 C CA . PRO A 1 165 ? 7.360 5.324 -3.241 1.00 84.00 165 PRO A CA 1
ATOM 1215 C C . PRO A 1 165 ? 7.035 5.639 -1.777 1.00 84.00 165 PRO A C 1
ATOM 1217 O O . PRO A 1 165 ? 5.955 5.294 -1.310 1.00 84.00 165 PRO A O 1
ATOM 1220 N N . VAL A 1 166 ? 7.936 6.328 -1.070 1.00 86.88 166 VAL A N 1
ATOM 1221 C CA . VAL A 1 166 ? 7.747 6.708 0.340 1.00 86.88 166 VAL A CA 1
ATOM 1222 C C . VAL A 1 166 ? 6.643 7.757 0.471 1.00 86.88 166 VAL A C 1
ATOM 1224 O O . VAL A 1 166 ? 5.747 7.606 1.299 1.00 86.88 166 VAL A O 1
ATOM 1227 N N . ALA A 1 167 ? 6.646 8.777 -0.392 1.00 87.75 167 ALA A N 1
ATOM 1228 C CA . ALA A 1 167 ? 5.583 9.778 -0.452 1.00 87.75 167 ALA A CA 1
ATOM 1229 C C . ALA A 1 167 ? 4.218 9.128 -0.724 1.00 87.75 167 ALA A C 1
ATOM 1231 O O . ALA A 1 167 ? 3.220 9.476 -0.093 1.00 87.75 167 ALA A O 1
ATOM 1232 N N . ARG A 1 168 ? 4.179 8.123 -1.606 1.00 91.12 168 ARG A N 1
ATOM 1233 C CA . ARG A 1 168 ? 2.965 7.353 -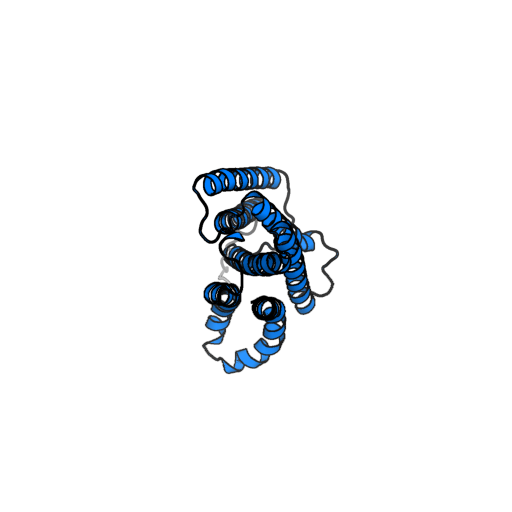1.884 1.00 91.12 168 ARG A CA 1
ATOM 1234 C C . ARG A 1 168 ? 2.489 6.553 -0.667 1.00 91.12 168 ARG A C 1
ATOM 1236 O O . ARG A 1 168 ? 1.299 6.590 -0.359 1.00 91.12 168 ARG A O 1
ATOM 1243 N N . MET A 1 169 ? 3.394 5.871 0.039 1.00 91.25 169 MET A N 1
ATOM 1244 C CA . MET A 1 169 ? 3.063 5.151 1.279 1.00 91.25 169 MET A CA 1
ATOM 1245 C C . MET A 1 169 ? 2.466 6.099 2.323 1.00 91.25 169 MET A C 1
ATOM 1247 O O . MET A 1 169 ? 1.426 5.796 2.909 1.00 91.25 169 MET A O 1
ATOM 1251 N N . ALA A 1 170 ? 3.088 7.265 2.518 1.00 92.31 170 ALA A N 1
ATOM 1252 C CA . ALA A 1 170 ? 2.611 8.282 3.448 1.00 92.31 170 ALA A CA 1
ATOM 1253 C C . ALA A 1 170 ? 1.223 8.808 3.051 1.00 92.31 170 ALA A C 1
ATOM 1255 O O . ALA A 1 170 ? 0.329 8.881 3.895 1.00 92.31 170 ALA A O 1
ATOM 1256 N N . LEU A 1 171 ? 1.005 9.091 1.762 1.00 93.06 171 LEU A N 1
ATOM 1257 C CA . LEU A 1 171 ? -0.293 9.527 1.247 1.00 93.06 171 LEU A CA 1
ATOM 1258 C C . LEU A 1 171 ? -1.376 8.450 1.415 1.00 93.06 171 LEU A C 1
ATOM 1260 O O . LEU A 1 171 ? -2.497 8.777 1.795 1.00 93.06 171 LEU A O 1
ATOM 1264 N N . SER A 1 172 ? -1.060 7.171 1.179 1.00 93.50 172 SER A N 1
ATOM 1265 C CA . SER A 1 172 ? -1.994 6.060 1.427 1.00 93.50 172 SER A CA 1
ATOM 1266 C C . SER A 1 172 ? -2.355 5.962 2.911 1.00 93.50 172 SER A C 1
ATOM 1268 O O . SER A 1 172 ? -3.525 5.789 3.262 1.00 93.50 172 SER A O 1
ATOM 1270 N N . GLY A 1 173 ? -1.373 6.129 3.801 1.00 91.94 173 GLY A N 1
ATOM 1271 C CA . GLY A 1 173 ? -1.592 6.197 5.2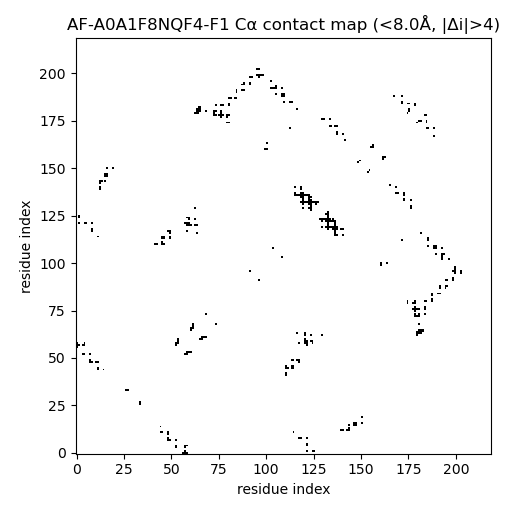44 1.00 91.94 173 GLY A CA 1
ATOM 1272 C C . GLY A 1 173 ? -2.523 7.344 5.642 1.00 91.94 173 GLY A C 1
ATOM 1273 O O . GLY A 1 173 ? -3.506 7.112 6.343 1.00 91.94 173 GLY A O 1
ATOM 1274 N N . ALA A 1 174 ? -2.254 8.557 5.154 1.00 92.94 174 ALA A N 1
ATOM 1275 C CA . ALA A 1 174 ? -3.047 9.752 5.440 1.00 92.94 174 ALA A CA 1
ATOM 1276 C C . ALA A 1 174 ? -4.489 9.637 4.923 1.00 92.94 174 ALA A C 1
ATOM 1278 O O . ALA A 1 174 ? -5.434 9.871 5.678 1.00 92.94 174 ALA A O 1
ATOM 1279 N N . LEU A 1 175 ? -4.668 9.196 3.673 1.00 92.31 175 LEU A N 1
ATOM 1280 C CA . LEU A 1 175 ? -5.989 8.929 3.098 1.00 92.31 175 LEU A CA 1
ATOM 1281 C C . LEU A 1 175 ? -6.764 7.909 3.924 1.00 92.31 175 LEU A C 1
ATOM 1283 O O . LEU A 1 175 ? -7.947 8.092 4.187 1.00 92.31 175 LEU A O 1
ATOM 1287 N N . PHE A 1 176 ? -6.106 6.852 4.386 1.00 91.44 176 PHE A N 1
ATOM 1288 C CA . PHE A 1 176 ? -6.765 5.856 5.215 1.00 91.44 176 PHE A CA 1
ATOM 1289 C C . PHE A 1 176 ? -7.129 6.380 6.609 1.00 91.44 176 PHE A C 1
ATOM 1291 O O . PHE A 1 176 ? -8.179 6.015 7.132 1.00 91.44 176 PHE A O 1
ATOM 1298 N N . LEU A 1 177 ? -6.313 7.245 7.221 1.00 91.06 177 LEU A N 1
ATOM 1299 C CA . LEU A 1 177 ? -6.692 7.900 8.480 1.00 91.06 177 LEU A CA 1
ATOM 1300 C C . LEU A 1 177 ? -7.951 8.746 8.316 1.00 91.06 177 LEU A C 1
ATOM 1302 O O . LEU A 1 177 ? -8.815 8.700 9.189 1.00 91.06 177 LEU A O 1
ATOM 1306 N N . ALA A 1 178 ? -8.047 9.477 7.205 1.00 89.62 178 ALA A N 1
ATOM 1307 C CA . ALA A 1 178 ? -9.170 10.357 6.915 1.00 89.62 178 ALA A CA 1
ATOM 1308 C C . ALA A 1 178 ? -10.441 9.588 6.524 1.00 89.62 178 ALA A C 1
ATOM 1310 O O . ALA A 1 178 ? -11.531 9.938 6.958 1.00 89.62 178 ALA A O 1
ATOM 1311 N N . THR A 1 179 ? -10.309 8.532 5.719 1.00 89.31 179 THR A N 1
ATOM 1312 C CA . THR A 1 179 ? -11.458 7.803 5.157 1.00 89.31 179 THR A CA 1
ATOM 1313 C C . THR A 1 179 ? -11.894 6.613 6.002 1.00 89.31 179 THR A C 1
ATOM 1315 O O . THR A 1 179 ? -13.044 6.192 5.915 1.00 89.31 179 THR A O 1
ATOM 1318 N N . ARG A 1 180 ? -10.972 6.008 6.768 1.00 86.81 180 ARG A N 1
ATOM 1319 C CA . ARG A 1 180 ? -11.155 4.703 7.431 1.00 86.81 180 ARG A CA 1
ATOM 1320 C C . ARG A 1 180 ? -11.717 3.631 6.489 1.00 86.81 180 ARG A C 1
ATOM 1322 O O . ARG A 1 180 ? -12.436 2.737 6.929 1.00 86.81 180 ARG A O 1
ATOM 1329 N N . ASN A 1 181 ? -11.412 3.732 5.194 1.00 89.50 181 ASN A N 1
ATOM 1330 C CA . ASN A 1 181 ? -11.968 2.880 4.153 1.00 89.50 181 ASN A CA 1
ATOM 1331 C C . ASN A 1 181 ? -10.859 2.427 3.199 1.00 89.50 181 ASN A C 1
ATOM 1333 O O . ASN A 1 181 ? -10.282 3.220 2.445 1.00 89.50 181 ASN A O 1
ATOM 1337 N N . PHE A 1 182 ? -10.563 1.128 3.245 1.00 89.25 182 PHE A N 1
ATOM 1338 C CA . PHE A 1 182 ? -9.554 0.509 2.397 1.00 89.25 182 PHE A CA 1
ATOM 1339 C C . PHE A 1 182 ? -9.867 0.673 0.904 1.00 89.25 182 PHE A C 1
ATOM 1341 O O . PHE A 1 182 ? -8.984 1.066 0.144 1.00 89.25 182 PHE A O 1
ATOM 1348 N N . TRP A 1 183 ? -11.109 0.419 0.485 1.00 90.19 183 TRP A N 1
ATOM 1349 C CA . TRP A 1 183 ? -11.503 0.436 -0.926 1.00 90.19 183 TRP A CA 1
ATOM 1350 C C . TRP A 1 183 ? -11.360 1.822 -1.543 1.00 90.19 183 TRP A C 1
ATOM 1352 O O . TRP A 1 183 ? -10.755 1.966 -2.604 1.00 90.19 183 TRP A O 1
ATOM 1362 N N . LEU A 1 184 ? -11.840 2.851 -0.845 1.00 91.00 184 LEU A N 1
ATOM 1363 C CA . LEU A 1 184 ? -11.708 4.238 -1.290 1.00 91.00 184 LEU A CA 1
ATOM 1364 C C . LEU A 1 184 ? -10.239 4.665 -1.365 1.00 91.00 184 LEU A C 1
ATOM 1366 O O . LEU A 1 184 ? -9.814 5.259 -2.357 1.00 91.00 184 LEU A O 1
ATOM 1370 N N . THR A 1 185 ? -9.439 4.287 -0.363 1.00 90.75 185 THR A N 1
ATOM 1371 C CA . THR A 1 185 ? -7.995 4.558 -0.359 1.00 90.75 185 THR A CA 1
ATOM 1372 C C . THR A 1 185 ? -7.302 3.887 -1.546 1.00 90.75 185 THR A C 1
ATOM 1374 O O . THR A 1 185 ? -6.523 4.534 -2.247 1.00 90.75 185 THR A O 1
ATOM 1377 N N . ALA A 1 186 ? -7.606 2.614 -1.812 1.00 90.44 186 ALA A N 1
ATOM 1378 C CA . ALA A 1 186 ? -7.018 1.861 -2.914 1.00 90.44 186 ALA A CA 1
ATOM 1379 C C . ALA A 1 186 ? -7.390 2.465 -4.276 1.00 90.44 186 ALA A C 1
ATOM 1381 O O . ALA A 1 186 ? -6.509 2.699 -5.103 1.00 90.44 186 ALA A O 1
ATOM 1382 N N . VAL A 1 187 ? -8.668 2.791 -4.492 1.00 92.69 187 VAL A N 1
ATOM 1383 C CA . VAL A 1 187 ? -9.142 3.430 -5.730 1.00 92.69 187 VAL A CA 1
ATOM 1384 C C . VAL A 1 187 ? -8.475 4.789 -5.938 1.00 92.69 187 VAL A C 1
ATOM 1386 O O . VAL A 1 187 ? -7.990 5.062 -7.035 1.00 92.69 187 VAL A O 1
ATOM 1389 N N . ALA A 1 188 ? -8.377 5.620 -4.897 1.00 93.38 188 ALA A N 1
ATOM 1390 C CA . ALA A 1 188 ? -7.721 6.922 -4.990 1.00 93.38 188 ALA A CA 1
ATOM 1391 C C . ALA A 1 188 ? -6.229 6.793 -5.338 1.00 93.38 188 ALA A C 1
ATOM 1393 O O . ALA A 1 188 ? -5.732 7.501 -6.212 1.00 93.38 188 ALA A O 1
ATOM 1394 N N . GLN A 1 189 ? -5.517 5.855 -4.712 1.00 92.62 189 GLN A N 1
ATOM 1395 C CA . GLN A 1 189 ? -4.102 5.595 -4.998 1.00 92.62 189 GLN A CA 1
ATOM 1396 C C . GLN A 1 189 ? -3.880 5.121 -6.438 1.00 92.62 189 GLN A C 1
ATOM 1398 O O . GLN A 1 189 ? -2.979 5.606 -7.123 1.00 92.62 189 GLN A O 1
ATOM 1403 N N . ILE A 1 190 ? -4.730 4.220 -6.934 1.00 92.81 190 ILE A N 1
ATOM 1404 C CA . ILE A 1 190 ? -4.689 3.759 -8.326 1.00 92.81 190 ILE A CA 1
ATOM 1405 C C . ILE A 1 190 ? -5.005 4.910 -9.290 1.00 92.81 190 ILE A C 1
ATOM 1407 O O . ILE A 1 190 ? -4.296 5.092 -10.280 1.00 92.81 190 ILE A O 1
ATOM 1411 N N . GLY A 1 191 ? -6.027 5.716 -8.993 1.00 91.56 191 GLY A N 1
ATOM 1412 C CA . GLY A 1 191 ? -6.397 6.885 -9.792 1.00 91.56 191 GLY A CA 1
ATOM 1413 C C . GLY A 1 191 ? -5.255 7.896 -9.906 1.00 91.56 191 GLY A C 1
ATOM 1414 O O . GLY A 1 191 ? -4.950 8.362 -11.002 1.00 91.56 191 GLY A O 1
ATOM 1415 N N . LEU A 1 192 ? -4.546 8.166 -8.806 1.00 90.81 192 LEU A N 1
ATOM 1416 C CA . LEU A 1 192 ? -3.356 9.020 -8.814 1.00 90.81 192 LEU A CA 1
ATOM 1417 C C . LEU A 1 192 ? -2.233 8.449 -9.690 1.00 90.81 192 LEU A C 1
ATOM 1419 O O . LEU A 1 192 ? -1.580 9.212 -10.401 1.00 90.81 192 LEU A O 1
ATOM 1423 N N . LEU A 1 193 ? -2.022 7.126 -9.699 1.00 90.06 193 LEU A N 1
ATOM 1424 C CA . LEU A 1 193 ? -1.043 6.500 -10.599 1.00 90.06 193 LEU A CA 1
ATOM 1425 C C . LEU A 1 193 ? -1.427 6.676 -12.071 1.00 90.06 193 LEU A C 1
ATOM 1427 O O . LEU A 1 193 ? -0.549 6.953 -12.889 1.00 90.06 193 LEU A O 1
ATOM 1431 N N . PHE A 1 194 ? -2.711 6.544 -12.415 1.00 90.44 194 PHE A N 1
ATOM 1432 C CA . PHE A 1 194 ? -3.188 6.808 -13.776 1.00 90.44 194 PHE A CA 1
ATOM 1433 C C . PHE A 1 194 ? -2.955 8.263 -14.183 1.00 90.44 194 PHE A C 1
ATOM 1435 O O . PHE A 1 194 ? -2.397 8.513 -15.251 1.00 90.44 194 PHE A O 1
ATOM 1442 N N . LEU A 1 195 ? -3.308 9.217 -13.316 1.00 88.81 195 LEU A N 1
ATOM 1443 C CA . LEU A 1 195 ? -3.093 10.643 -13.566 1.00 88.81 195 LEU A CA 1
ATOM 1444 C C . LEU A 1 195 ? -1.607 10.971 -13.751 1.00 88.81 195 LEU A C 1
ATOM 1446 O O . LEU A 1 195 ? -1.245 11.658 -14.705 1.00 88.81 195 LEU A O 1
ATOM 1450 N N . ALA A 1 196 ? -0.742 10.444 -12.883 1.00 85.81 196 ALA A N 1
ATOM 1451 C CA . ALA A 1 196 ? 0.697 10.676 -12.947 1.00 85.81 196 ALA A CA 1
ATOM 1452 C C . ALA A 1 196 ? 1.324 10.078 -14.217 1.00 85.81 196 ALA A C 1
ATOM 1454 O O . ALA A 1 196 ? 2.136 10.731 -14.870 1.00 85.81 196 ALA A O 1
ATOM 1455 N N . ARG A 1 197 ? 0.902 8.875 -14.629 1.00 85.38 197 ARG A N 1
ATOM 1456 C CA . ARG A 1 197 ? 1.344 8.273 -15.899 1.00 85.38 197 ARG A CA 1
ATOM 1457 C C . ARG A 1 197 ? 0.889 9.074 -17.115 1.00 85.38 197 ARG A C 1
ATOM 1459 O O . ARG A 1 197 ? 1.698 9.322 -18.003 1.00 85.38 197 ARG A O 1
ATOM 1466 N N . ALA A 1 198 ? -0.370 9.509 -17.137 1.00 84.25 198 ALA A N 1
ATOM 1467 C CA . ALA A 1 198 ? -0.915 10.324 -18.222 1.00 84.25 198 ALA A CA 1
ATOM 1468 C C . ALA A 1 198 ? -0.279 11.725 -18.294 1.00 84.25 198 ALA A C 1
ATOM 1470 O O . ALA A 1 198 ? -0.292 12.370 -19.341 1.00 84.25 198 ALA A O 1
ATOM 1471 N N . ALA A 1 199 ? 0.241 12.244 -17.180 1.00 82.12 199 ALA A N 1
ATOM 1472 C CA . ALA A 1 199 ? 1.048 13.461 -17.170 1.00 82.12 199 ALA A CA 1
ATOM 1473 C C . ALA A 1 199 ? 2.450 13.205 -17.754 1.00 82.12 199 ALA A C 1
ATOM 1475 O O . ALA A 1 199 ? 2.877 13.943 -18.635 1.00 82.12 199 ALA A O 1
ATOM 1476 N N . GLY A 1 200 ? 3.119 12.118 -17.352 1.00 74.38 200 GLY A N 1
ATOM 1477 C CA . GLY A 1 200 ? 4.452 11.758 -17.856 1.00 74.38 200 GLY A CA 1
ATOM 1478 C C . GLY A 1 200 ? 4.499 11.408 -19.351 1.00 74.38 200 GLY A C 1
ATOM 1479 O O . GLY A 1 200 ? 5.483 11.707 -20.025 1.00 74.38 200 GLY A O 1
ATOM 1480 N N . SER A 1 201 ? 3.426 10.833 -19.907 1.00 69.00 201 SER A N 1
ATOM 1481 C CA . SER A 1 201 ? 3.331 10.576 -21.352 1.00 69.00 201 SER A CA 1
ATOM 1482 C C . SER A 1 201 ? 3.214 11.858 -22.182 1.00 69.00 201 SER A C 1
ATOM 1484 O O . SER A 1 201 ? 3.608 11.864 -23.341 1.00 69.00 201 SER A O 1
ATOM 1486 N N . ARG A 1 202 ? 2.698 12.953 -21.604 1.00 61.66 202 ARG A N 1
ATOM 1487 C CA . ARG A 1 202 ? 2.568 14.255 -22.284 1.00 61.66 202 ARG A CA 1
ATOM 1488 C C . ARG A 1 202 ? 3.876 15.041 -22.349 1.00 61.66 202 ARG A C 1
ATOM 1490 O O . ARG A 1 202 ? 4.003 15.921 -23.188 1.00 61.66 202 ARG A O 1
ATOM 1497 N N . SER A 1 203 ? 4.830 14.737 -21.473 1.00 55.19 203 SER A N 1
ATOM 1498 C CA . SER A 1 203 ? 6.140 15.393 -21.420 1.00 55.19 203 SER A CA 1
ATOM 1499 C C . SER A 1 203 ? 7.224 14.686 -22.246 1.00 55.19 203 SER A C 1
ATOM 1501 O O . SER A 1 203 ? 8.366 15.134 -22.241 1.00 55.19 203 SER A O 1
ATOM 1503 N N . SER A 1 204 ? 6.894 13.589 -22.940 1.00 49.62 204 SER A N 1
ATOM 1504 C CA . SER A 1 204 ? 7.802 12.947 -23.902 1.00 49.62 204 SER A CA 1
ATOM 1505 C C . SER A 1 204 ? 7.631 13.615 -25.277 1.00 49.62 204 SER A C 1
ATOM 1507 O O . SER A 1 204 ? 6.493 13.705 -25.741 1.00 49.62 204 SER A O 1
ATOM 1509 N N . PRO A 1 205 ? 8.698 14.126 -25.922 1.00 42.06 205 PRO A N 1
ATOM 1510 C CA . PRO A 1 205 ? 8.575 14.780 -27.222 1.00 42.06 205 PRO A CA 1
ATOM 1511 C C . PRO A 1 205 ? 8.081 13.794 -28.300 1.00 42.06 205 PRO A C 1
ATOM 1513 O O . PRO A 1 205 ? 8.453 12.619 -28.267 1.00 42.06 205 PRO A O 1
ATOM 1516 N N . PRO A 1 206 ? 7.262 14.243 -29.270 1.00 45.00 206 PRO A N 1
ATOM 1517 C CA . PRO A 1 206 ? 6.901 13.445 -30.434 1.00 45.00 206 PRO A CA 1
ATOM 1518 C C . PRO A 1 206 ? 8.092 13.432 -31.396 1.00 45.00 206 PRO A C 1
ATOM 1520 O O . PRO A 1 206 ? 8.260 14.336 -32.208 1.00 45.00 206 PRO A O 1
ATOM 1523 N N . GLY A 1 207 ? 8.954 12.433 -31.276 1.00 49.59 207 GLY A N 1
ATOM 1524 C CA . GLY A 1 207 ? 10.122 12.309 -32.138 1.00 49.59 207 GLY A CA 1
ATOM 1525 C C . GLY A 1 207 ? 10.752 10.942 -31.987 1.00 49.59 207 GLY A C 1
ATOM 1526 O O . GLY A 1 207 ? 11.768 10.844 -31.326 1.00 49.59 207 GLY A O 1
ATOM 1527 N N . ASP A 1 208 ? 10.062 9.918 -32.495 1.00 46.78 208 ASP A N 1
ATOM 1528 C CA . ASP A 1 208 ? 10.622 8.633 -32.964 1.00 46.78 208 ASP A CA 1
ATOM 1529 C C . ASP A 1 208 ? 9.517 7.803 -33.657 1.00 46.78 208 ASP A C 1
ATOM 1531 O O . ASP A 1 208 ? 9.393 6.589 -33.517 1.00 46.78 208 ASP A O 1
ATOM 1535 N N . ALA A 1 209 ? 8.647 8.484 -34.407 1.00 45.72 209 ALA A N 1
ATOM 1536 C CA . ALA A 1 209 ? 7.646 7.861 -35.267 1.00 45.72 209 ALA A CA 1
ATOM 1537 C C . ALA A 1 209 ? 7.756 8.489 -36.656 1.00 45.72 209 ALA A C 1
ATOM 1539 O O . ALA A 1 209 ? 6.901 9.265 -37.073 1.00 45.72 209 ALA A O 1
ATOM 1540 N N . GLY A 1 210 ? 8.864 8.217 -37.342 1.00 48.19 210 GLY A N 1
ATOM 1541 C CA . GLY A 1 210 ? 9.068 8.742 -38.683 1.00 48.19 210 GLY A CA 1
ATOM 1542 C C . GLY A 1 210 ? 10.484 8.583 -39.202 1.00 48.19 210 GLY A C 1
ATOM 1543 O O . GLY A 1 210 ? 11.150 9.582 -39.403 1.00 48.19 210 GLY A O 1
ATOM 1544 N N . GLU A 1 211 ? 10.911 7.352 -39.477 1.00 39.91 211 GLU A N 1
ATOM 1545 C CA . GLU A 1 211 ? 11.712 7.106 -40.680 1.00 39.91 211 GLU A CA 1
ATOM 1546 C C . GLU A 1 211 ? 11.592 5.635 -41.082 1.00 39.91 211 GLU A C 1
ATOM 1548 O O . GLU A 1 211 ? 12.332 4.751 -40.657 1.00 39.91 211 GLU A O 1
ATOM 1553 N N . GLY A 1 212 ? 10.586 5.368 -41.916 1.00 47.66 212 GLY A N 1
ATOM 1554 C CA . GLY A 1 212 ? 10.649 4.236 -42.819 1.00 47.66 212 GLY A CA 1
ATOM 1555 C C . GLY A 1 212 ? 11.753 4.511 -43.834 1.00 47.66 212 GLY A C 1
ATOM 1556 O O . GLY A 1 212 ? 11.521 5.208 -44.815 1.00 47.66 212 GLY A O 1
ATOM 1557 N N . ALA A 1 213 ? 12.944 3.968 -43.601 1.00 41.38 213 ALA A N 1
ATOM 1558 C CA . ALA A 1 213 ? 13.944 3.806 -44.642 1.00 41.38 213 ALA A CA 1
ATOM 1559 C C . ALA A 1 213 ? 13.776 2.402 -45.233 1.00 41.38 213 ALA A C 1
ATOM 1561 O O . ALA A 1 213 ? 14.212 1.393 -44.680 1.00 41.38 213 ALA A O 1
ATOM 1562 N N . THR A 1 214 ? 13.062 2.354 -46.351 1.00 48.19 214 THR A N 1
ATOM 1563 C CA . THR A 1 214 ? 13.068 1.251 -47.308 1.00 48.19 214 THR A CA 1
ATOM 1564 C C . THR A 1 214 ? 14.507 0.820 -47.628 1.00 48.19 214 THR A C 1
ATOM 1566 O O . THR A 1 214 ? 15.368 1.680 -47.830 1.00 48.19 214 THR A O 1
ATOM 1569 N N . PRO A 1 215 ? 14.808 -0.487 -47.739 1.00 45.72 215 PRO A N 1
ATOM 1570 C CA . PRO A 1 215 ? 16.075 -0.903 -48.315 1.00 45.72 215 PRO A CA 1
ATOM 1571 C C . PRO A 1 215 ? 16.040 -0.566 -49.811 1.00 45.72 215 PRO A C 1
ATOM 1573 O O . PRO A 1 215 ? 15.221 -1.104 -50.558 1.00 45.72 215 PRO A O 1
ATOM 1576 N N . LYS A 1 216 ? 16.911 0.345 -50.258 1.00 44.84 216 LYS A N 1
ATOM 1577 C CA . LYS A 1 216 ? 17.206 0.484 -51.686 1.00 44.84 216 LYS A CA 1
ATOM 1578 C C . LYS A 1 216 ? 17.885 -0.802 -52.157 1.00 44.84 216 LYS A C 1
ATOM 1580 O O . LYS A 1 216 ? 18.977 -1.135 -51.709 1.00 44.84 216 LYS A O 1
ATOM 1585 N N . VAL A 1 217 ? 17.194 -1.509 -53.041 1.00 45.88 217 VAL A N 1
ATOM 1586 C CA . VAL A 1 217 ? 17.740 -2.536 -53.929 1.00 45.88 217 VAL A CA 1
ATOM 1587 C C . VAL A 1 217 ? 18.212 -1.832 -55.209 1.00 45.88 217 VAL A C 1
ATOM 1589 O O . VAL A 1 217 ? 17.468 -1.008 -55.741 1.00 45.88 217 VAL A O 1
ATOM 1592 N N . GLY A 1 218 ? 19.414 -2.176 -55.684 1.00 55.72 218 GLY A N 1
ATOM 1593 C CA . GLY A 1 218 ? 20.053 -1.693 -56.922 1.00 55.72 218 GLY A CA 1
ATOM 1594 C C . GLY A 1 218 ? 21.281 -0.827 -56.607 1.00 55.72 218 GLY A C 1
ATOM 1595 O O . GLY A 1 218 ? 21.148 0.144 -55.869 1.00 55.72 218 GLY A O 1
ATOM 1596 N N . GLU A 1 219 ? 22.497 -1.134 -57.060 1.00 39.38 219 GLU A N 1
ATOM 1597 C CA . GLU A 1 219 ? 22.954 -1.892 -58.242 1.00 39.38 219 GLU A CA 1
ATOM 1598 C C . GLU A 1 219 ? 24.152 -2.800 -57.920 1.00 39.38 219 GLU A C 1
ATOM 1600 O O . GLU A 1 219 ? 24.918 -2.467 -56.984 1.00 39.38 219 GLU A O 1
#

Secondary structure (DSSP, 8-state):
-HHHHHHHHHHHHHHHHHHHHHHHHHHHHHGGGHHHHHHHHHHHHHHHHHHHHHHTT-S-SGGGTSS---HHHHHHHHHHHHHHHHHHHHHHHH----TT--PPPHHHHHHHHHHHHHHHHHHHHHHSSHHHHHHHHHHHHHHHHHHHHHHHSTTTTSSGGGGHHHHHHHHHHHHHHHH--HHHHHHHHHHHHHHHHHHHTTTS-S-SS----------

Solvent-accessible surface area (backbone atoms only — not comparable to full-atom values): 12078 Å² total; per-residue (Å²): 83,73,67,54,26,48,50,41,48,48,52,55,51,44,41,59,57,53,44,68,67,45,42,78,72,43,45,79,74,44,55,91,48,33,66,56,48,67,64,47,44,63,52,48,59,27,43,48,46,41,52,54,31,47,76,70,60,26,33,52,47,58,86,36,25,73,45,94,70,54,69,66,48,51,53,56,24,46,50,54,36,49,51,48,45,52,52,49,52,54,49,47,72,74,49,83,67,61,87,83,53,83,74,70,55,56,69,57,43,48,42,48,46,45,40,46,48,40,34,21,22,36,21,19,65,71,61,74,34,65,70,46,1,35,55,44,10,47,52,49,51,50,51,31,49,50,53,53,38,65,77,72,48,78,84,58,77,85,45,76,63,54,46,51,64,56,54,47,50,52,50,51,40,52,45,30,70,75,30,46,24,45,62,57,35,44,52,39,55,36,51,46,46,52,50,52,51,62,43,47,63,67,72,54,80,96,78,88,86,82,78,89,76,74,84,84,82,83,133

Foldseek 3Di:
DLVLLVVLLCCLLCVLVCCLVCVVVCLVVCPPCNVVCVVCVLVCSLCVSLVVCVVVVVFDCVLQQVDDDDPVLVVQLLVLLVVLLVVLLVVLVVDDDPPPQDFDALVNLLSLLSSLSSQLRSQCVVVVHSLSSLVRSLVSSVSSLCSNCVSPPPPPPPDPSSCVVSVLSVQLSVSCVRRSHSVSSSVSSSSSSVSNVVSNVVPDDPPDDDDPDDPDDDD

pLDDT: mean 81.77, std 13.28, range [39.38, 94.12]

Radius of gyration: 20.65 Å; Cα contacts (8 Å, |Δi|>4): 227; chains: 1; bounding box: 46×49×78 Å

Mean predicted aligned error: 8.74 Å

Sequence (219 aa):
MKAEAGLWVALSVLAPVVAAVAWPRLVGRLGGWAPMAAQAGPWLHSLAPGYLALLRGAVLGRDYGLYGQGWDGWLSGAAVCAGTLVAGGWLLRWLTLPTAIVLPAPADGLRQEVRWGLYRAAGALWSGAAPGGVAVGLILAMVEWALARRVWAGGAWRTPAAWVPVARMALSGALFLATRNFWLTAVAQIGLLFLARAAGSRSSPPGDAGEGATPKVGE